Protein 3F9U (pdb70)

Sequence (285 aa):
EVHAKFDDDYDLGEYARQHNKPVLDFTGYGCVNCRKELAVWTDPKVSSIINNDYVLITLYVDNKTPLTEPVKIENGTERTLRTVGDKWSYLQRVKFGANAQPFYVLIDNEGNPLNKSYAYDEDISKYINNFLQTGLEENYRKEKYTNEVHAKFDDDYDLGEYARQHNKPVLDFTGYGCVNCRKEELAVWTDPKVSSSIINNDYVLITLYVDNKTPLTEPVKIENGTERTLRTVGDKWSYLQRVKFGANAQPFYVLIDNEEGNPLNKSSYAYDEDISKYINNFLQTGLEENYRKEK

Structure (mmCIF, N/CA/C/O backbone):
data_3F9U
#
_entry.id   3F9U
#
_cell.length_a   64.160
_cell.length_b   64.160
_cell.length_c   181.555
_cell.angle_alpha   90.00
_cell.angle_beta   90.00
_cell.angle_gamma   90.00
#
_symmetry.space_group_name_H-M   'P 43 21 2'
#
loop_
_entity.id
_entity.type
_entity.pdbx_description
1 polymer 'Putative exported cytochrome C biogenesis-related protein'
2 non-polymer 'NITRATE ION'
3 non-polymer 1,2-ETHANEDIOL
4 water water
#
loop_
_atom_site.group_PDB
_atom_site.id
_atom_site.type_symbol
_atom_site.label_atom_id
_atom_site.label_alt_id
_atom_site.label_comp_id
_atom_site.label_asym_id
_atom_site.label_entity_id
_atom_site.label_seq_id
_atom_site.pdbx_PDB_ins_code
_atom_site.Cartn_x
_atom_site.Cartn_y
_atom_site.Cartn_z
_atom_site.occupancy
_atom_site.B_iso_or_equiv
_atom_site.auth_seq_id
_atom_site.auth_comp_id
_atom_site.auth_asym_id
_atom_site.auth_atom_id
_atom_site.pdbx_PDB_model_num
ATOM 1 N N . GLU A 1 28 ? 14.442 37.184 38.563 1.00 51.22 525 GLU A N 1
ATOM 2 C CA . GLU A 1 28 ? 14.132 35.773 38.178 1.00 51.66 525 GLU A CA 1
ATOM 3 C C . GLU A 1 28 ? 13.170 35.134 39.188 1.00 50.89 525 GLU A C 1
ATOM 4 O O . GLU A 1 28 ? 11.981 34.996 38.903 1.00 50.78 525 GLU A O 1
ATOM 10 N N . VAL A 1 29 ? 13.681 34.755 40.360 1.00 50.30 526 VAL A N 1
ATOM 11 C CA . VAL A 1 29 ? 12.827 34.358 41.482 1.00 49.63 526 VAL A CA 1
ATOM 12 C C . VAL A 1 29 ? 12.094 35.591 42.039 1.00 50.15 526 VAL A C 1
ATOM 13 O O . VAL A 1 29 ? 12.721 36.508 42.598 1.00 50.80 526 VAL A O 1
ATOM 17 N N . HIS A 1 30 ? 10.773 35.599 41.864 1.00 49.81 527 HIS A N 1
ATOM 18 C CA . HIS A 1 30 ? 9.891 36.679 42.306 1.00 49.75 527 HIS A CA 1
ATOM 19 C C . HIS A 1 30 ? 9.368 36.364 43.727 1.00 48.74 527 HIS A C 1
ATOM 20 O O . HIS A 1 30 ? 8.681 35.354 43.946 1.00 48.99 527 HIS A O 1
ATOM 27 N N . ALA A 1 31 ? 9.719 37.205 44.696 1.00 46.87 528 ALA A N 1
ATOM 28 C CA . ALA A 1 31 ? 9.297 36.970 46.086 1.00 44.92 528 ALA A CA 1
ATOM 29 C C . ALA A 1 31 ? 7.815 37.348 46.333 1.00 42.68 528 ALA A C 1
ATOM 30 O O . ALA A 1 31 ? 7.423 38.515 46.298 1.00 43.28 528 ALA A O 1
ATOM 32 N N . LYS A 1 32 ? 7.001 36.329 46.538 1.00 39.47 529 LYS A N 1
ATOM 33 C CA . LYS A 1 32 ? 5.565 36.463 46.715 1.00 36.29 529 LYS A CA 1
ATOM 34 C C . LYS A 1 32 ? 5.115 37.202 47.987 1.00 33.10 529 LYS A C 1
ATOM 35 O O . LYS A 1 32 ? 4.403 38.184 47.908 1.00 33.78 529 LYS A O 1
ATOM 41 N N . PHE A 1 33 ? 5.501 36.719 49.157 1.00 28.74 530 PHE A N 1
ATOM 42 C CA . PHE A 1 33 ? 4.974 37.276 50.394 1.00 24.88 530 PHE A CA 1
ATOM 43 C C . PHE A 1 33 ? 6.075 37.464 51.400 1.00 23.91 530 PHE A C 1
ATOM 44 O O . PHE A 1 33 ? 6.990 36.652 51.461 1.00 23.08 530 PHE A O 1
ATOM 52 N N A ASP A 1 34 ? 5.977 38.535 52.187 0.50 22.83 531 ASP A N 1
ATOM 53 N N B ASP A 1 34 ? 5.985 38.501 52.222 0.50 23.47 531 ASP A N 1
ATOM 54 C CA A ASP A 1 34 ? 6.716 38.651 53.447 0.50 22.68 531 ASP A CA 1
ATOM 55 C CA B ASP A 1 34 ? 6.747 38.484 53.468 0.50 23.77 531 ASP A CA 1
ATOM 56 C C A ASP A 1 34 ? 5.882 38.128 54.634 0.50 23.02 531 ASP A C 1
ATOM 57 C C B ASP A 1 34 ? 5.842 38.411 54.705 0.50 23.66 531 ASP A C 1
ATOM 58 O O A ASP A 1 34 ? 6.429 37.760 55.679 0.50 23.23 531 ASP A O 1
ATOM 59 O O B ASP A 1 34 ? 6.300 38.610 55.837 0.50 23.52 531 ASP A O 1
ATOM 68 N N . ASP A 1 35 ? 4.557 38.129 54.474 1.00 23.26 532 ASP A N 1
ATOM 69 C CA . ASP A 1 35 ? 3.618 37.805 55.556 1.00 22.16 532 ASP A CA 1
ATOM 70 C C . ASP A 1 35 ? 3.287 36.316 55.547 1.00 21.26 532 ASP A C 1
ATOM 71 O O . ASP A 1 35 ? 2.695 35.796 54.585 1.00 19.87 532 ASP A O 1
ATOM 76 N N . TYR A 1 36 ? 3.709 35.639 56.614 1.00 20.10 533 TYR A N 1
ATOM 77 C CA . TYR A 1 36 ? 3.431 34.235 56.809 1.00 19.41 533 TYR A CA 1
ATOM 78 C C . TYR A 1 36 ? 1.936 33.839 56.679 1.00 18.89 533 TYR A C 1
ATOM 79 O O . TYR A 1 36 ? 1.576 32.964 55.860 1.00 18.46 533 TYR A O 1
ATOM 88 N N . ASP A 1 37 ? 1.068 34.493 57.440 1.00 18.04 534 ASP A N 1
ATOM 89 C CA . ASP A 1 37 ? -0.339 34.106 57.451 1.00 17.87 534 ASP A CA 1
ATOM 90 C C . ASP A 1 37 ? -1.029 34.275 56.065 1.00 17.85 534 ASP A C 1
ATOM 91 O O . ASP A 1 37 ? -1.750 33.396 55.633 1.00 16.35 534 ASP A O 1
ATOM 96 N N . LEU A 1 38 ? -0.773 35.400 55.383 1.00 17.58 535 LEU A N 1
ATOM 97 C CA . LEU A 1 38 ? -1.358 35.648 54.075 1.00 17.72 535 LEU A CA 1
ATOM 98 C C . LEU A 1 38 ? -0.731 34.731 53.036 1.00 18.59 535 LEU A C 1
ATOM 99 O O . LEU A 1 38 ? -1.452 34.168 52.201 1.00 19.29 535 LEU A O 1
ATOM 104 N N . GLY A 1 39 ? 0.591 34.531 53.100 1.00 18.53 536 GLY A N 1
ATOM 105 C CA . GLY A 1 39 ? 1.245 33.543 52.206 1.00 18.71 536 GLY A CA 1
ATOM 106 C C . GLY A 1 39 ? 0.691 32.110 52.352 1.00 19.17 536 GLY A C 1
ATOM 107 O O . GLY A 1 39 ? 0.417 31.401 51.356 1.00 17.73 536 GLY A O 1
ATOM 116 N N . GLU A 1 41 ? -2.284 31.274 53.516 1.00 19.58 538 GLU A N 1
ATOM 117 C CA . GLU A 1 41 ? -3.665 31.251 53.010 1.00 19.89 538 GLU A CA 1
ATOM 118 C C . GLU A 1 41 ? -3.725 31.253 51.467 1.00 19.96 538 GLU A C 1
ATOM 119 O O . GLU A 1 41 ? -4.540 30.556 50.859 1.00 20.52 538 GLU A O 1
ATOM 125 N N . TYR A 1 42 ? -2.854 32.028 50.836 1.00 19.21 539 TYR A N 1
ATOM 126 C CA . TYR A 1 42 ? -2.771 31.999 49.400 1.00 18.89 539 TYR A CA 1
ATOM 127 C C . TYR A 1 42 ? -2.366 30.588 48.891 1.00 18.58 539 TYR A C 1
ATOM 128 O O . TYR A 1 42 ? -2.953 30.062 47.937 1.00 17.33 539 TYR A O 1
ATOM 137 N N . ALA A 1 43 ? -1.379 29.981 49.546 1.00 18.34 540 ALA A N 1
ATOM 138 C CA . ALA A 1 43 ? -0.893 28.651 49.159 1.00 19.06 540 ALA A CA 1
ATOM 139 C C . ALA A 1 43 ? -1.982 27.571 49.308 1.00 20.36 540 ALA A C 1
ATOM 140 O O . ALA A 1 43 ? -2.069 26.656 48.488 1.00 19.79 540 ALA A O 1
ATOM 142 N N . ARG A 1 44 ? -2.753 27.659 50.396 1.00 22.23 541 ARG A N 1
ATOM 143 C CA . ARG A 1 44 ? -3.897 26.788 50.622 1.00 24.48 541 ARG A CA 1
ATOM 144 C C . ARG A 1 44 ? -4.958 26.999 49.529 1.00 24.27 541 ARG A C 1
ATOM 145 O O . ARG A 1 44 ? -5.482 26.036 48.949 1.00 25.14 541 ARG A O 1
ATOM 153 N N . GLN A 1 45 ? -5.282 28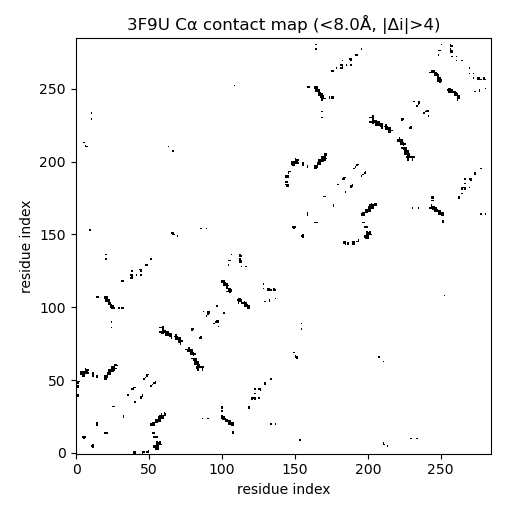.254 49.231 1.00 23.97 542 GLN A N 1
ATOM 154 C CA . GLN A 1 45 ? -6.225 28.534 48.140 1.00 23.89 542 GLN A CA 1
ATOM 155 C C . GLN A 1 45 ? -5.745 28.019 46.776 1.00 23.42 542 GLN A C 1
ATOM 156 O O . GLN A 1 45 ? -6.557 27.686 45.936 1.00 23.07 542 GLN A O 1
ATOM 162 N N . HIS A 1 46 ? -4.433 27.933 46.565 1.00 22.80 543 HIS A N 1
ATOM 163 C CA . HIS A 1 46 ? -3.927 27.580 45.252 1.00 23.09 543 HIS A CA 1
ATOM 164 C C . HIS A 1 46 ? -3.322 26.199 45.203 1.00 22.68 543 HIS A C 1
ATOM 165 O O . HIS A 1 46 ? -2.711 25.852 44.202 1.00 23.74 543 HIS A O 1
ATOM 172 N N . ASN A 1 47 ? -3.500 25.430 46.278 1.00 21.75 544 ASN A N 1
ATOM 173 C CA . ASN A 1 47 ? -3.004 24.072 46.372 1.00 21.69 544 ASN A CA 1
ATOM 174 C C . ASN A 1 47 ? -1.504 23.956 46.055 1.00 20.56 544 ASN A C 1
ATOM 175 O O . ASN A 1 47 ? -1.099 23.089 45.304 1.00 19.93 544 ASN A O 1
ATOM 180 N N . LYS A 1 48 ? -0.697 24.832 46.638 1.00 19.07 545 LYS A N 1
ATOM 181 C CA . LYS A 1 48 ? 0.752 24.737 46.522 1.00 18.18 545 LYS A CA 1
ATOM 182 C C . LYS A 1 48 ? 1.432 24.544 47.860 1.00 18.00 545 LYS A C 1
ATOM 183 O O . LYS A 1 48 ? 0.938 25.027 48.886 1.00 17.32 545 LYS A O 1
ATOM 189 N N . PRO A 1 49 ? 2.612 23.896 47.838 1.00 17.59 546 PRO A N 1
ATOM 190 C CA . PRO A 1 49 ? 3.457 23.887 49.023 1.00 16.82 546 PRO A CA 1
ATOM 191 C C . PRO A 1 49 ? 4.126 25.259 49.215 1.00 17.54 546 PRO A C 1
ATOM 192 O O . PRO A 1 49 ? 4.139 26.110 48.312 1.00 17.60 546 PRO A O 1
ATOM 196 N N . VAL A 1 50 ? 4.683 25.468 50.398 1.00 18.02 547 VAL A N 1
ATOM 197 C CA . VAL A 1 50 ? 5.276 26.747 50.777 1.00 17.29 547 VAL A CA 1
ATOM 198 C C . VAL A 1 50 ? 6.766 26.554 51.015 1.00 17.88 547 VAL A C 1
ATOM 199 O O . VAL A 1 50 ? 7.195 25.521 51.574 1.00 17.35 547 VAL A O 1
ATOM 211 N N . LEU A 1 52 ? 9.536 28.514 53.148 1.00 18.38 549 LEU A N 1
ATOM 212 C CA . LEU A 1 52 ? 9.932 29.592 54.037 1.00 19.56 549 LEU A CA 1
ATOM 213 C C . LEU A 1 52 ? 11.395 29.894 53.795 1.00 20.17 549 LEU A C 1
ATOM 214 O O . LEU A 1 52 ? 12.229 28.996 53.777 1.00 21.23 549 LEU A O 1
ATOM 219 N N . ASP A 1 53 ? 11.704 31.165 53.623 1.00 20.13 550 ASP A N 1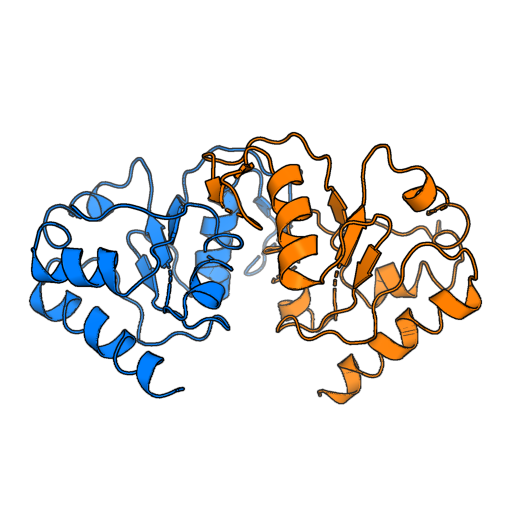
ATOM 220 C CA . ASP A 1 53 ? 13.072 31.611 53.397 1.00 20.09 550 ASP A CA 1
ATOM 221 C C . ASP A 1 53 ? 13.440 32.573 54.531 1.00 19.73 550 ASP A C 1
ATOM 222 O O . ASP A 1 53 ? 13.044 33.735 54.514 1.00 19.21 550 ASP A O 1
ATOM 227 N N . PHE A 1 54 ? 14.151 32.065 55.535 1.00 18.97 551 PHE A N 1
ATOM 228 C CA . PHE A 1 54 ? 14.690 32.914 56.615 1.00 19.20 551 PHE A CA 1
ATOM 229 C C . PHE A 1 54 ? 15.919 33.614 56.114 1.00 19.72 551 PHE A C 1
ATOM 230 O O . PHE A 1 54 ? 16.917 32.993 55.741 1.00 19.00 551 PHE A O 1
ATOM 238 N N . THR A 1 55 ? 15.819 34.930 56.082 1.00 21.00 552 THR A N 1
ATOM 239 C CA . THR A 1 55 ? 16.782 35.721 55.377 1.00 22.23 552 THR A CA 1
ATOM 240 C C . THR A 1 55 ? 16.986 37.061 56.104 1.00 23.24 552 THR A C 1
ATOM 241 O O . THR A 1 55 ? 16.557 37.239 57.257 1.00 23.46 552 THR A O 1
ATOM 245 N N . GLY A 1 56 ? 17.662 37.989 55.450 1.00 24.17 553 GLY A N 1
ATOM 246 C CA . GLY A 1 56 ? 17.934 39.292 56.054 1.00 25.86 553 GLY A CA 1
ATOM 247 C C . GLY A 1 56 ? 18.291 40.277 54.966 1.00 27.28 553 GLY A C 1
ATOM 248 O O . GLY A 1 56 ? 18.845 39.877 53.932 1.00 27.03 553 GLY A O 1
ATOM 249 N N . TYR A 1 57 ? 17.951 41.554 55.177 1.00 27.82 554 TYR A N 1
ATOM 250 C CA . TYR A 1 57 ? 18.295 42.597 54.216 1.00 28.49 554 TYR A CA 1
ATOM 251 C C . TYR A 1 57 ? 19.801 42.715 54.115 1.00 28.85 554 TYR A C 1
ATOM 252 O O . TYR A 1 57 ? 20.341 42.934 53.034 1.00 29.06 554 TYR A O 1
ATOM 261 N N . GLY A 1 58 ? 20.474 42.556 55.250 1.00 29.40 555 GLY A N 1
ATOM 262 C CA . GLY A 1 58 ? 21.917 42.723 55.314 1.00 28.98 555 GLY A CA 1
ATOM 263 C C . GLY A 1 58 ? 22.640 41.406 55.406 1.00 29.32 555 GLY A C 1
ATOM 264 O O . GLY A 1 58 ? 23.742 41.331 55.955 1.00 30.48 555 GLY A O 1
ATOM 265 N N . CYS A 1 59 ? 22.045 40.365 54.840 1.00 28.92 556 CYS A N 1
ATOM 266 C CA . CYS A 1 59 ? 22.636 39.041 54.906 1.00 28.70 556 CYS A CA 1
ATOM 267 C C . CYS A 1 59 ? 23.442 38.658 53.654 1.00 27.24 556 CYS A C 1
ATOM 268 O O . CYS A 1 59 ? 22.879 38.282 52.620 1.00 26.16 556 CYS A O 1
ATOM 271 N N . VAL A 1 60 ? 24.769 38.758 53.773 1.00 26.77 557 VAL A N 1
ATOM 272 C CA . VAL A 1 60 ? 25.694 38.486 52.665 1.00 25.99 557 VAL A CA 1
ATOM 273 C C . VAL A 1 60 ? 25.574 37.044 52.108 1.00 25.73 557 VAL A C 1
ATOM 274 O O . VAL A 1 60 ? 25.514 36.859 50.893 1.00 25.72 557 VAL A O 1
ATOM 278 N N . ASN A 1 61 ? 25.525 36.043 52.989 1.00 24.65 558 ASN A N 1
ATOM 279 C CA . ASN A 1 61 ? 25.378 34.657 52.551 1.00 24.75 558 ASN A CA 1
ATOM 280 C C . ASN A 1 61 ? 24.023 34.340 51.916 1.00 24.68 558 ASN A C 1
ATOM 281 O O . ASN A 1 61 ? 23.933 33.405 51.103 1.00 23.94 558 ASN A O 1
ATOM 286 N N . CYS A 1 62 ? 22.984 35.104 52.291 1.00 23.55 559 CYS A N 1
ATOM 287 C CA . CYS A 1 62 ? 21.694 35.007 51.607 1.00 23.83 559 CYS A CA 1
ATOM 288 C C . CYS A 1 62 ? 21.833 35.496 50.178 1.00 22.50 559 CYS A C 1
ATOM 289 O O . CYS A 1 62 ? 21.345 34.832 49.254 1.00 21.77 559 CYS A O 1
ATOM 292 N N . ARG A 1 63 ? 22.509 36.635 50.007 1.00 21.44 560 ARG A N 1
ATOM 293 C CA . ARG A 1 63 ? 22.735 37.206 48.664 1.00 21.00 560 ARG A CA 1
ATOM 294 C C . ARG A 1 63 ? 23.608 36.285 47.818 1.00 20.33 560 ARG A C 1
ATOM 295 O O . ARG A 1 63 ? 23.367 36.145 46.618 1.00 19.85 560 ARG A O 1
ATOM 303 N N . LYS A 1 64 ? 24.596 35.646 48.438 1.00 20.15 561 LYS A N 1
ATOM 304 C CA . LYS A 1 64 ? 25.501 34.744 47.707 1.00 20.93 561 LYS A CA 1
ATOM 305 C C . LYS A 1 64 ? 24.772 33.495 47.185 1.00 20.91 561 LYS A C 1
ATOM 306 O O . LYS A 1 64 ? 24.958 33.059 46.040 1.00 19.80 561 LYS A O 1
ATOM 320 N N . GLU A 1 66 ? 21.433 33.302 46.744 1.00 21.27 563 GLU A N 1
ATOM 321 C CA . GLU A 1 66 ? 20.550 33.793 45.682 1.00 22.83 563 GLU A CA 1
ATOM 322 C C . GLU A 1 66 ? 21.298 33.938 44.332 1.00 22.86 563 GLU A C 1
ATOM 323 O O . GLU A 1 66 ? 20.814 33.492 43.284 1.00 23.25 563 GLU A O 1
ATOM 329 N N . LEU A 1 67 ? 22.496 34.500 44.373 1.00 22.39 564 LEU A N 1
ATOM 330 C CA . LEU A 1 67 ? 23.287 34.677 43.161 1.00 22.94 564 LEU A CA 1
ATOM 331 C C . LEU A 1 67 ? 23.836 33.371 42.595 1.00 22.91 564 LEU A C 1
ATOM 332 O O . LEU A 1 67 ? 23.864 33.190 41.378 1.00 21.97 564 LEU A O 1
ATOM 337 N N . ALA A 1 68 ? 24.225 32.447 43.476 1.00 22.58 565 ALA A N 1
ATOM 338 C CA . ALA A 1 68 ? 24.846 31.183 43.021 1.00 22.50 56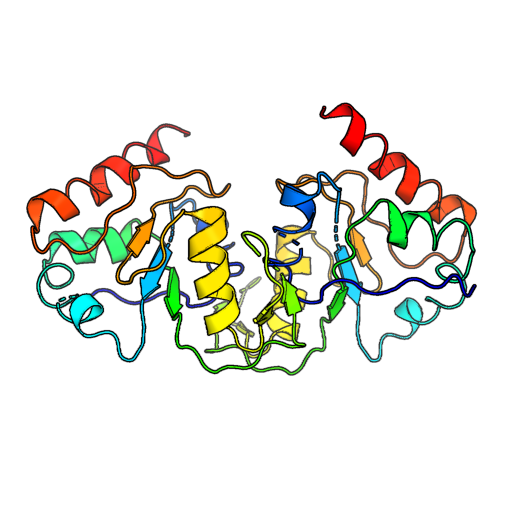5 ALA A CA 1
ATOM 339 C C . ALA A 1 68 ? 23.825 30.139 42.564 1.00 22.27 565 ALA A C 1
ATOM 340 O O . ALA A 1 68 ? 24.135 29.336 41.679 1.00 22.45 565 ALA A O 1
ATOM 342 N N . VAL A 1 69 ? 22.637 30.142 43.168 1.00 20.84 566 VAL A N 1
ATOM 343 C CA . VAL A 1 69 ? 21.663 29.052 42.998 1.00 21.34 566 VAL A CA 1
ATOM 344 C C . VAL A 1 69 ? 20.294 29.517 42.423 1.00 21.13 566 VAL A C 1
ATOM 345 O O . VAL A 1 69 ? 19.775 28.888 41.502 1.00 21.00 566 VAL A O 1
ATOM 349 N N . TRP A 1 70 ? 19.725 30.610 42.941 1.00 20.89 567 TRP A N 1
ATOM 350 C CA . TRP A 1 70 ? 18.422 31.099 42.446 1.00 21.97 567 TRP A CA 1
ATOM 351 C C . TRP A 1 70 ? 18.457 31.564 41.002 1.00 22.10 567 TRP A C 1
ATOM 352 O O . TRP A 1 70 ? 17.429 31.558 40.337 1.00 23.23 567 TRP A O 1
ATOM 363 N N . THR A 1 71 ? 19.637 31.955 40.527 1.00 22.20 568 THR A N 1
ATOM 364 C CA . THR A 1 71 ? 19.804 32.382 39.146 1.00 22.28 568 THR A CA 1
ATOM 365 C C . THR A 1 71 ? 19.703 31.227 38.161 1.00 22.60 568 THR A C 1
ATOM 366 O O . THR A 1 71 ? 19.575 31.456 36.962 1.00 23.62 568 THR A O 1
ATOM 370 N N . ASP A 1 72 ? 19.774 29.994 38.639 1.00 22.22 569 ASP A N 1
ATOM 371 C CA . ASP A 1 72 ? 19.614 28.832 37.748 1.00 22.88 569 ASP A CA 1
ATOM 372 C C . ASP A 1 72 ? 18.171 28.769 37.209 1.00 22.40 569 ASP A C 1
ATOM 373 O O . ASP A 1 72 ? 17.240 28.925 37.975 1.00 23.56 569 ASP A O 1
ATOM 378 N N . PRO A 1 73 ? 17.998 28.576 35.887 1.00 22.27 570 PRO A N 1
ATOM 379 C CA . PRO A 1 73 ? 16.659 28.620 35.292 1.00 21.60 570 PRO A CA 1
ATOM 380 C C . PRO A 1 73 ? 15.713 27.593 35.899 1.00 21.03 570 PRO A C 1
ATOM 381 O O . PRO A 1 73 ? 14.567 27.916 36.177 1.00 21.32 570 PRO A O 1
ATOM 385 N N . LYS A 1 74 ? 16.202 26.383 36.130 1.00 20.60 571 LYS A N 1
ATOM 386 C CA . LYS A 1 74 ? 15.380 25.330 36.687 1.00 20.62 571 LYS A CA 1
ATOM 387 C C . LYS A 1 74 ? 15.002 25.614 38.142 1.00 19.90 571 LYS A C 1
ATOM 388 O O . LYS A 1 74 ? 13.838 25.456 38.505 1.00 19.41 571 LYS A O 1
ATOM 394 N N . VAL A 1 75 ? 15.959 26.076 38.953 1.00 19.48 572 VAL A N 1
ATOM 395 C CA . VAL A 1 75 ? 15.652 26.477 40.322 1.00 19.12 572 VAL A CA 1
ATOM 396 C C . VAL A 1 75 ? 14.563 27.575 40.381 1.00 19.26 572 VAL A C 1
ATOM 397 O O . VAL A 1 75 ? 13.585 27.461 41.134 1.00 18.58 572 VAL A O 1
ATOM 401 N N . SER A 1 76 ? 14.729 28.627 39.579 1.00 18.97 573 SER A N 1
ATOM 402 C CA . SER A 1 76 ? 13.823 29.766 39.665 1.00 19.21 573 SER A CA 1
ATOM 403 C C . SER A 1 76 ? 12.438 29.389 39.138 1.00 18.55 573 SER A C 1
ATOM 404 O O . SER A 1 76 ? 11.407 29.835 39.653 1.00 18.75 573 SER A O 1
ATOM 407 N N . SER A 1 77 ? 12.425 28.578 38.093 1.00 18.07 574 SER A N 1
ATOM 408 C CA . SER A 1 77 ? 11.194 28.052 37.563 1.00 18.25 574 SER A CA 1
ATOM 409 C C . SER A 1 77 ? 10.419 27.245 38.626 1.00 17.70 574 SER A C 1
ATOM 410 O O . SER A 1 77 ? 9.204 27.417 38.782 1.00 17.94 574 SER A O 1
ATOM 413 N N . ILE A 1 78 ? 11.118 26.397 39.396 1.00 16.50 575 ILE A N 1
ATOM 414 C CA . ILE A 1 78 ? 10.438 25.569 40.402 1.00 15.98 575 ILE A CA 1
ATOM 415 C C . ILE A 1 78 ? 9.915 26.453 41.542 1.00 15.75 575 ILE A C 1
ATOM 416 O O . ILE A 1 78 ? 8.770 26.294 41.984 1.00 15.23 575 ILE A O 1
ATOM 421 N N . ILE A 1 79 ? 10.733 27.399 41.988 1.00 15.29 576 ILE A N 1
ATOM 422 C CA . ILE A 1 79 ? 10.326 28.301 43.072 1.00 15.81 576 ILE A CA 1
ATOM 423 C C . ILE A 1 79 ? 9.153 29.163 42.609 1.00 16.08 576 ILE A C 1
ATOM 424 O O . ILE A 1 79 ? 8.161 29.240 43.302 1.00 16.12 576 ILE A O 1
ATOM 429 N N . ASN A 1 80 ? 9.257 29.750 41.412 1.00 16.24 577 ASN A N 1
ATOM 430 C CA . ASN A 1 80 ? 8.232 30.670 40.887 1.00 17.64 577 ASN A CA 1
ATOM 431 C C . ASN A 1 80 ? 6.905 29.991 40.538 1.00 17.51 577 ASN A C 1
ATOM 432 O O . ASN A 1 80 ? 5.854 30.532 40.806 1.00 17.47 577 ASN A O 1
ATOM 437 N N . ASN A 1 81 ? 6.970 28.799 39.959 1.00 17.92 578 ASN A N 1
ATOM 438 C CA . ASN A 1 81 ? 5.762 28.094 39.514 1.00 17.86 578 ASN A CA 1
ATOM 439 C C . ASN A 1 81 ? 5.166 27.098 40.499 1.00 17.47 578 ASN A C 1
ATOM 440 O O . ASN A 1 81 ? 3.952 26.913 40.532 1.00 17.83 578 ASN A O 1
ATOM 445 N N . ASP A 1 82 ? 5.996 26.444 41.297 1.00 16.61 579 ASP A N 1
ATOM 446 C CA . ASP A 1 82 ? 5.477 25.313 42.073 1.00 17.05 579 ASP A CA 1
ATOM 447 C C . ASP A 1 82 ? 5.300 25.600 43.554 1.00 18.05 579 ASP A C 1
ATOM 448 O O . ASP A 1 82 ? 4.515 24.911 44.207 1.00 19.53 579 ASP A O 1
ATOM 453 N N . TYR A 1 83 ? 6.008 26.612 44.073 1.00 17.58 580 TYR A N 1
ATOM 454 C CA . TYR A 1 83 ? 5.990 26.944 45.505 1.00 17.81 580 TYR A CA 1
ATOM 455 C C . TYR A 1 83 ? 5.365 28.312 45.710 1.00 17.41 580 TYR A C 1
ATOM 456 O O . TYR A 1 83 ? 5.299 29.131 44.787 1.00 17.64 580 TYR A O 1
ATOM 465 N N . VAL A 1 84 ? 4.931 28.560 46.928 1.00 17.59 581 VAL A N 1
ATOM 466 C CA . VAL A 1 84 ? 4.677 29.914 47.347 1.00 17.79 581 VAL A CA 1
ATOM 467 C C . VAL A 1 84 ? 5.842 30.242 48.266 1.00 17.97 581 VAL A C 1
ATOM 468 O O . VAL A 1 84 ? 6.004 29.626 49.326 1.00 17.42 581 VAL A O 1
ATOM 472 N N . LEU A 1 85 ? 6.681 31.179 47.809 1.00 17.78 582 LEU A N 1
ATOM 473 C CA . LEU A 1 85 ? 7.808 31.709 48.574 1.00 17.45 582 LEU A CA 1
ATOM 474 C C . LEU A 1 85 ? 7.361 32.726 49.632 1.00 18.02 582 LEU A C 1
ATOM 475 O O . LEU A 1 85 ? 6.669 33.699 49.308 1.00 18.24 582 LEU A O 1
ATOM 480 N N . ILE A 1 86 ? 7.790 32.523 50.875 1.00 17.66 583 ILE A N 1
ATOM 481 C CA . ILE A 1 86 ? 7.578 33.477 51.924 1.00 17.93 583 ILE A CA 1
ATOM 482 C C . ILE A 1 86 ? 8.949 33.867 52.490 1.00 19.04 583 ILE A C 1
ATOM 483 O O . ILE A 1 86 ? 9.670 33.035 53.089 1.00 19.02 583 ILE A O 1
ATOM 488 N N . THR A 1 87 ? 9.302 35.139 52.312 1.00 19.27 584 THR A N 1
ATOM 489 C CA . THR A 1 87 ? 10.598 35.622 52.718 1.00 19.93 584 THR A CA 1
ATOM 490 C C . THR A 1 87 ? 10.410 36.212 54.114 1.00 20.45 584 THR A C 1
ATOM 491 O O . THR A 1 87 ? 9.650 37.195 54.293 1.00 20.71 584 THR A O 1
ATOM 495 N N . LEU A 1 88 ? 11.085 35.618 55.098 1.00 20.02 585 LEU A N 1
ATOM 496 C CA . LEU A 1 88 ? 11.000 36.105 56.471 1.00 21.05 585 LEU A CA 1
ATOM 497 C C . LEU A 1 88 ? 12.317 36.788 56.880 1.00 21.45 585 LEU A C 1
ATOM 498 O O . LEU A 1 88 ? 13.334 36.107 57.145 1.00 21.81 585 LEU A O 1
ATOM 503 N N . TYR A 1 89 ? 12.300 38.125 56.881 1.00 21.29 586 TYR A N 1
ATOM 504 C CA . TYR A 1 89 ? 13.487 38.924 57.173 1.00 21.92 586 TYR A CA 1
ATOM 505 C C . TYR A 1 89 ? 13.658 39.089 58.664 1.00 21.70 586 TYR A C 1
ATOM 506 O O . TYR A 1 89 ? 12.869 39.773 59.324 1.00 21.29 586 TYR A O 1
ATOM 515 N N . VAL A 1 90 ? 14.707 38.465 59.185 1.00 22.08 587 VAL A N 1
ATOM 516 C CA . VAL A 1 90 ? 14.977 38.483 60.622 1.00 22.55 587 VAL A CA 1
ATOM 517 C C . VAL A 1 90 ? 15.524 39.807 61.144 1.00 22.75 587 VAL A C 1
ATOM 518 O O . VAL A 1 90 ? 15.563 40.031 62.355 1.00 23.00 587 VAL A O 1
ATOM 522 N N . ASP A 1 91 ? 15.927 40.690 60.239 1.00 23.03 588 ASP A N 1
ATOM 523 C CA . ASP A 1 91 ? 16.406 42.011 60.649 1.00 23.50 588 ASP A CA 1
ATOM 524 C C . ASP A 1 91 ? 15.401 43.089 60.262 1.00 23.54 588 ASP A C 1
ATOM 525 O O . ASP A 1 91 ? 15.736 44.259 60.248 1.00 23.75 588 ASP A O 1
ATOM 530 N N . ASN A 1 92 ? 14.172 42.675 59.946 1.00 23.57 589 ASN A N 1
ATOM 531 C CA . ASN A 1 92 ? 13.076 43.605 59.689 1.00 24.28 589 ASN A CA 1
ATOM 532 C C . ASN A 1 92 ? 12.776 44.453 60.929 1.00 24.55 589 ASN A C 1
ATOM 533 O O . ASN A 1 92 ? 12.517 43.918 62.021 1.00 23.91 589 ASN A O 1
ATOM 538 N N . LYS A 1 93 ? 12.831 45.770 60.739 1.00 24.59 590 LYS A N 1
ATOM 539 C CA . LYS A 1 93 ? 12.651 46.729 61.821 1.00 25.31 590 LYS A CA 1
ATOM 540 C C . LYS A 1 93 ? 11.202 47.152 62.028 1.00 25.75 590 LYS A C 1
ATOM 541 O O . LYS A 1 93 ? 10.923 47.831 63.004 1.00 26.37 590 LYS A O 1
ATOM 547 N N . THR A 1 94 ? 10.291 46.787 61.121 1.00 26.33 591 THR A N 1
ATOM 548 C CA . THR A 1 94 ? 8.861 47.103 61.300 1.00 27.53 591 THR A CA 1
ATOM 549 C C . THR A 1 94 ? 8.399 46.669 62.696 1.00 28.28 591 THR A C 1
ATOM 550 O O . THR A 1 94 ? 8.519 45.504 63.054 1.00 29.07 591 THR A O 1
ATOM 554 N N . PRO A 1 95 ? 7.898 47.617 63.495 1.00 28.98 592 PRO A N 1
ATOM 555 C CA . PRO A 1 95 ? 7.433 47.316 64.856 1.00 29.37 592 PRO A CA 1
ATOM 556 C C . PRO A 1 95 ? 6.207 46.392 64.881 1.00 29.74 592 PRO A C 1
ATOM 557 O O . PRO A 1 95 ? 5.337 46.486 64.004 1.00 29.08 592 PRO A O 1
ATOM 561 N N . LEU A 1 96 ? 6.162 45.513 65.887 1.00 30.28 593 LEU A N 1
ATOM 562 C CA . LEU A 1 96 ? 4.991 44.670 66.177 1.00 31.03 593 LEU A CA 1
ATOM 563 C C . LEU A 1 96 ? 3.896 45.627 66.640 1.00 31.15 593 LEU A C 1
ATOM 564 O O . LEU A 1 96 ? 4.207 46.762 66.975 1.00 31.21 593 LEU A O 1
ATOM 569 N N . THR A 1 97 ? 2.627 45.210 66.640 1.00 31.06 594 THR A N 1
ATOM 570 C CA . THR A 1 97 ? 1.561 46.092 67.148 1.00 30.87 594 THR A CA 1
ATOM 571 C C . THR A 1 97 ? 1.806 46.424 68.621 1.00 30.82 594 THR A C 1
ATOM 572 O O . THR A 1 97 ? 1.563 47.530 69.056 1.00 30.87 594 THR A O 1
ATOM 576 N N . GLU A 1 98 ? 2.308 45.455 69.376 1.00 31.01 595 GLU A N 1
ATOM 577 C CA . GLU A 1 98 ? 2.719 45.662 70.749 1.00 31.23 595 GLU A CA 1
ATOM 578 C C . GLU A 1 98 ? 3.831 44.678 71.061 1.00 30.79 595 GLU A C 1
ATOM 579 O O . GLU A 1 98 ? 3.837 43.564 70.540 1.00 31.27 595 GLU A O 1
ATOM 585 N N . PRO A 1 99 ? 4.774 45.074 71.929 1.00 30.48 596 PRO A N 1
ATOM 586 C CA . PRO A 1 99 ? 5.866 44.154 72.242 1.00 29.84 596 PRO A CA 1
ATOM 587 C C . PRO A 1 99 ? 5.348 42.848 72.840 1.00 29.48 596 PRO A C 1
ATOM 588 O O . PRO A 1 99 ? 4.226 42.804 73.355 1.00 28.35 596 PRO A O 1
ATOM 592 N N . VAL A 1 100 ? 6.164 41.800 72.758 1.00 29.47 597 VAL A N 1
ATOM 593 C CA . VAL A 1 100 ? 5.801 40.491 73.287 1.00 30.24 597 VAL A CA 1
ATOM 594 C C . VAL A 1 100 ? 6.927 39.959 74.157 1.00 30.68 597 VAL A C 1
ATOM 595 O O . VAL A 1 100 ? 8.055 39.825 73.699 1.00 31.32 597 VAL A O 1
ATOM 599 N N . LYS A 1 101 ? 6.620 39.623 75.397 1.00 31.67 598 LYS A N 1
ATOM 600 C CA . LYS A 1 101 ? 7.622 39.020 76.260 1.00 32.74 598 LYS A CA 1
ATOM 601 C C . LYS A 1 101 ? 7.648 37.518 76.050 1.00 33.32 598 LYS A C 1
ATOM 602 O O . LYS A 1 101 ? 6.609 36.884 75.969 1.00 33.76 598 LYS A O 1
ATOM 608 N N . ILE A 1 102 ? 8.841 36.949 75.952 1.00 34.06 599 ILE A N 1
ATOM 609 C CA . ILE A 1 102 ? 8.961 35.515 75.754 1.00 34.97 599 ILE A CA 1
ATOM 610 C C . ILE A 1 102 ? 9.939 34.922 76.750 1.00 35.71 599 ILE A C 1
ATOM 611 O O . ILE A 1 102 ? 10.875 35.594 77.189 1.00 35.59 599 ILE A O 1
ATOM 624 N N . GLU A 1 104 ? 12.618 31.861 77.050 1.00 38.03 601 GLU A N 1
ATOM 625 C CA . GLU A 1 104 ? 13.361 30.931 76.194 1.00 37.91 601 GLU A CA 1
ATOM 626 C C . GLU A 1 104 ? 14.676 30.419 76.783 1.00 38.04 601 GLU A C 1
ATOM 627 O O . GLU A 1 104 ? 15.657 31.158 76.914 1.00 37.92 601 GLU A O 1
ATOM 633 N N . ASN A 1 105 ? 14.656 29.141 77.150 1.00 38.05 602 ASN A N 1
ATOM 634 C CA . ASN A 1 105 ? 15.858 28.346 77.372 1.00 38.23 602 ASN A CA 1
ATOM 635 C C . ASN A 1 105 ? 16.908 28.884 78.371 1.00 38.15 602 ASN A C 1
ATOM 636 O O . ASN A 1 105 ? 18.104 28.819 78.080 1.00 38.15 602 ASN A O 1
ATOM 641 N N . GLY A 1 106 ? 16.508 29.426 79.526 1.00 38.02 603 GLY A N 1
ATOM 642 C CA . GLY A 1 106 ? 15.131 29.737 79.899 1.00 37.82 603 GLY A CA 1
ATOM 643 C C . GLY A 1 106 ? 15.092 31.165 80.417 1.00 37.79 603 GLY A C 1
ATOM 644 O O . GLY A 1 106 ? 14.873 31.393 81.605 1.00 37.68 603 GLY A O 1
ATOM 645 N N . THR A 1 107 ? 15.319 32.126 79.521 1.00 37.73 604 THR A N 1
ATOM 646 C CA . THR A 1 107 ? 15.427 33.543 79.896 1.00 37.55 604 THR A CA 1
ATOM 647 C C . THR A 1 107 ? 14.412 34.450 79.182 1.00 37.31 604 THR A C 1
ATOM 648 O O . THR A 1 107 ? 14.013 34.193 78.039 1.00 37.46 604 THR A O 1
ATOM 650 N N . GLU A 1 108 ? 14.009 35.512 79.875 1.00 36.93 605 GLU A N 1
ATOM 651 C CA . GLU A 1 108 ? 13.015 36.457 79.378 1.00 36.59 605 GLU A CA 1
ATOM 652 C C . GLU A 1 108 ? 13.619 37.425 78.360 1.00 35.94 605 GLU A C 1
ATOM 653 O O . GLU A 1 108 ? 14.720 37.954 78.559 1.00 36.43 605 GLU A O 1
ATOM 659 N N . ARG A 1 109 ? 12.886 37.648 77.275 1.00 34.60 606 ARG A N 1
ATOM 660 C CA . ARG A 1 109 ? 13.288 38.575 76.222 1.00 33.59 606 ARG A CA 1
ATOM 661 C C . ARG A 1 109 ? 12.036 39.251 75.721 1.00 32.38 606 ARG A C 1
ATOM 662 O O . ARG A 1 109 ? 10.945 38.685 75.822 1.00 32.52 606 ARG A O 1
ATOM 664 N N . THR A 1 110 ? 12.193 40.465 75.206 1.00 30.86 607 THR A N 1
ATOM 665 C CA . THR A 1 110 ? 11.072 41.247 74.687 1.00 29.95 607 THR A CA 1
ATOM 666 C C . THR A 1 110 ? 11.206 41.418 73.177 1.00 29.44 607 THR A C 1
ATOM 667 O O . THR A 1 110 ? 12.183 41.982 72.692 1.00 29.50 607 THR A O 1
ATOM 671 N N . LEU A 1 111 ? 10.222 40.928 72.436 1.00 28.64 608 LEU A N 1
ATOM 672 C CA . LEU A 1 111 ? 10.242 41.023 70.981 1.00 27.66 608 LEU A CA 1
ATOM 673 C C . LEU A 1 111 ? 9.489 42.287 70.599 1.00 27.62 608 LEU A C 1
ATOM 674 O O . LEU A 1 111 ? 8.386 42.535 71.115 1.00 28.01 608 LEU A O 1
ATOM 679 N N . ARG A 1 112 ? 10.065 43.091 69.705 1.00 26.75 609 ARG A N 1
ATOM 680 C CA . ARG A 1 112 ? 9.474 44.411 69.392 1.00 26.11 609 ARG A CA 1
ATOM 681 C C . ARG A 1 112 ? 9.216 44.649 67.907 1.00 25.68 609 ARG A C 1
ATOM 682 O O . ARG A 1 112 ? 8.368 45.475 67.533 1.00 25.00 609 ARG A O 1
ATOM 690 N N . THR A 1 113 ? 9.962 43.938 67.062 1.00 24.61 610 THR A N 1
ATOM 691 C CA . THR A 1 113 ? 9.839 44.112 65.618 1.00 23.81 610 THR A CA 1
ATOM 692 C C . THR A 1 113 ? 9.461 42.789 64.928 1.00 23.93 610 THR A C 1
ATOM 693 O O . THR A 1 113 ? 9.697 41.710 65.462 1.00 24.38 610 THR A O 1
ATOM 697 N N . VAL A 1 114 ? 8.903 42.879 63.728 1.00 23.46 611 VAL A N 1
ATOM 698 C CA . VAL A 1 114 ? 8.659 41.688 62.910 1.00 22.28 611 VAL A CA 1
ATOM 699 C C . VAL A 1 114 ? 9.906 40.762 62.870 1.00 22.42 611 VAL A C 1
ATOM 700 O O . VAL A 1 114 ? 9.802 39.520 62.958 1.00 21.40 611 VAL A O 1
ATOM 704 N N . GLY A 1 115 ? 11.086 41.370 62.784 1.00 21.54 612 GLY A N 1
ATOM 705 C CA . GLY A 1 115 ? 12.340 40.605 62.719 1.00 20.90 612 GLY A CA 1
ATOM 706 C C . GLY A 1 115 ? 12.671 39.823 63.985 1.00 20.03 612 GLY A C 1
ATOM 707 O O . GLY A 1 115 ? 13.235 38.721 63.903 1.00 20.86 612 GLY A O 1
ATOM 708 N N . ASP A 1 116 ? 12.361 40.393 65.147 1.00 19.74 613 ASP A N 1
ATOM 709 C CA . ASP A 1 116 ? 12.525 39.695 66.434 1.00 19.98 613 ASP A CA 1
ATOM 710 C C . ASP A 1 116 ? 11.570 38.488 66.480 1.00 19.76 613 ASP A C 1
ATOM 711 O O . ASP A 1 116 ? 11.956 37.402 66.915 1.00 19.54 613 ASP A O 1
ATOM 716 N N . LYS A 1 117 ? 10.313 38.718 66.077 1.00 19.09 614 LYS A N 1
ATOM 717 C CA . LYS A 1 117 ? 9.338 37.654 65.913 1.00 18.48 614 LYS A CA 1
ATOM 718 C C . LYS A 1 117 ? 9.884 36.473 65.097 1.00 18.31 614 LYS A C 1
ATOM 719 O O . LYS A 1 117 ? 9.834 35.358 65.570 1.00 17.92 614 LYS A O 1
ATOM 725 N N . TRP A 1 118 ? 10.401 36.725 63.887 1.00 18.36 615 TRP A N 1
ATOM 726 C CA . TRP A 1 118 ? 10.852 35.633 62.998 1.00 18.28 615 TRP A CA 1
ATOM 727 C C . TRP A 1 118 ? 12.171 34.993 63.427 1.00 18.45 615 TRP A C 1
ATOM 728 O O . TRP A 1 118 ? 12.336 33.801 63.279 1.00 17.98 615 TRP A O 1
ATOM 739 N N . SER A 1 119 ? 13.077 35.787 64.004 1.00 18.48 616 SER A N 1
ATOM 740 C CA . SER A 1 119 ? 14.267 35.234 64.674 1.00 19.36 616 SER A CA 1
ATOM 741 C C . SER A 1 119 ? 13.880 34.224 65.736 1.00 18.30 616 SER A C 1
ATOM 742 O O . SER A 1 119 ? 14.480 33.149 65.821 1.00 18.04 616 SER A O 1
ATOM 745 N N . TYR A 1 120 ? 12.911 34.610 66.568 1.00 17.40 617 TYR A N 1
ATOM 746 C CA . TYR A 1 120 ? 12.488 33.777 67.672 1.00 17.23 617 TYR A CA 1
ATOM 747 C C . TYR A 1 120 ? 11.797 32.528 67.142 1.00 17.32 617 TYR A C 1
ATOM 748 O O . TYR A 1 120 ? 12.129 31.422 67.576 1.00 17.20 617 TYR A O 1
ATOM 757 N N . LEU A 1 121 ? 10.861 32.701 66.201 1.00 16.28 618 LEU A N 1
ATOM 758 C CA . LEU A 1 121 ? 10.108 31.560 65.667 1.00 16.61 618 LEU A CA 1
ATOM 759 C C . LEU A 1 121 ? 11.009 30.602 64.880 1.00 17.19 618 LEU A C 1
ATOM 760 O O . LEU A 1 121 ? 10.777 29.388 64.901 1.00 16.46 618 LEU A O 1
ATOM 765 N N . GLN A 1 122 ? 12.042 31.135 64.211 1.00 17.34 619 GLN A N 1
ATOM 766 C CA . GLN A 1 122 ? 13.012 30.264 63.550 1.00 17.87 619 GLN A CA 1
ATOM 767 C C . GLN A 1 122 ? 13.638 29.315 64.553 1.00 17.66 619 GLN A C 1
ATOM 768 O O . GLN A 1 122 ? 13.815 28.153 64.234 1.00 18.41 619 GLN A O 1
ATOM 774 N N . ARG A 1 123 ? 13.955 29.809 65.742 1.00 17.63 620 ARG A N 1
ATOM 775 C CA . ARG A 1 123 ? 14.623 29.020 66.777 1.00 19.30 620 ARG A CA 1
ATOM 776 C C . ARG A 1 123 ? 13.719 27.992 67.423 1.00 19.95 620 ARG A C 1
ATOM 777 O O . ARG A 1 123 ? 14.083 26.820 67.486 1.00 19.71 620 ARG A O 1
ATOM 785 N N . VAL A 1 124 ? 12.556 28.434 67.917 1.00 20.83 621 VAL A N 1
ATOM 786 C CA . VAL A 1 124 ? 11.663 27.534 68.655 1.00 21.96 621 VAL A CA 1
ATOM 787 C C . VAL A 1 124 ? 10.943 26.532 67.760 1.00 23.28 621 VAL A C 1
ATOM 788 O O . VAL A 1 124 ? 10.691 25.429 68.195 1.00 23.27 621 VAL A O 1
ATOM 792 N N . LYS A 1 125 ? 10.628 26.909 66.520 1.00 24.42 622 LYS A N 1
ATOM 793 C CA . LYS A 1 125 ? 9.957 25.992 65.597 1.00 26.52 622 LYS A CA 1
ATOM 794 C C . LYS A 1 125 ? 10.922 25.097 64.797 1.00 27.57 622 LYS A C 1
ATOM 795 O O . LYS A 1 125 ? 10.629 23.930 64.584 1.00 28.40 622 LYS A O 1
ATOM 801 N N . PHE A 1 126 ? 12.060 25.635 64.353 1.00 28.24 623 PHE A N 1
ATOM 802 C CA . PHE A 1 126 ? 12.947 24.899 63.444 1.00 28.55 623 PHE A CA 1
ATOM 803 C C . PHE A 1 126 ? 14.349 24.637 63.975 1.00 29.02 623 PHE A C 1
ATOM 804 O O . PHE A 1 126 ? 15.176 24.070 63.265 1.00 30.14 623 PHE A O 1
ATOM 812 N N . GLY A 1 127 ? 14.620 25.053 65.204 1.00 28.77 624 GLY A N 1
ATOM 813 C CA . GLY A 1 127 ? 15.881 24.755 65.858 1.00 28.70 624 GLY A CA 1
ATOM 814 C C . GLY A 1 127 ? 17.070 25.353 65.141 1.00 28.61 624 GLY A C 1
ATOM 815 O O . GLY A 1 127 ? 18.179 24.810 65.202 1.00 28.80 624 GLY A O 1
ATOM 816 N N . ALA A 1 128 ? 16.850 26.483 64.480 1.00 27.78 625 ALA A N 1
ATOM 817 C CA . ALA A 1 128 ? 17.907 27.127 63.717 1.00 27.24 625 ALA A CA 1
ATOM 818 C C . ALA A 1 128 ? 17.946 28.602 64.053 1.00 26.88 625 ALA A C 1
ATOM 819 O O . ALA A 1 128 ? 16.908 29.210 64.300 1.00 26.63 625 ALA A O 1
ATOM 821 N N . ASN A 1 129 ? 19.153 29.168 64.049 1.00 26.23 626 ASN A N 1
ATOM 822 C CA . ASN A 1 129 ? 19.353 30.589 64.316 1.00 25.44 626 ASN A CA 1
ATOM 823 C C . ASN A 1 129 ? 20.176 31.314 63.226 1.00 24.57 626 ASN A C 1
ATOM 824 O O . ASN A 1 129 ? 20.499 32.489 63.377 1.00 24.44 626 ASN A O 1
ATOM 829 N N . ALA A 1 130 ? 20.507 30.638 62.126 1.00 23.25 627 ALA A N 1
ATOM 830 C CA . ALA A 1 130 ? 21.257 31.304 61.055 1.00 22.31 627 ALA A CA 1
ATOM 831 C C . ALA A 1 130 ? 20.445 31.500 59.766 1.00 22.00 627 ALA A C 1
ATOM 832 O O . ALA A 1 130 ? 19.406 30.849 59.564 1.00 22.00 627 ALA A O 1
ATOM 834 N N . GLN A 1 131 ? 20.917 32.422 58.924 1.00 21.16 628 GLN A N 1
ATOM 835 C CA . GLN A 1 131 ? 20.361 32.661 57.592 1.00 20.89 628 GLN A CA 1
ATOM 836 C C . GLN A 1 131 ? 21.481 32.542 56.539 1.00 21.10 628 GLN A C 1
ATOM 837 O O . GLN A 1 131 ? 22.630 32.806 56.851 1.00 21.27 628 GLN A O 1
ATOM 843 N N . PRO A 1 132 ? 21.156 32.124 55.300 1.00 21.25 629 PRO A N 1
ATOM 844 C CA . PRO A 1 132 ? 19.840 31.722 54.811 1.00 21.48 629 PRO A CA 1
ATOM 845 C C . PRO A 1 132 ? 19.421 30.367 55.399 1.00 21.27 629 PRO A C 1
ATOM 846 O O . PRO A 1 132 ? 20.257 29.517 55.617 1.00 21.38 629 PRO A O 1
ATOM 850 N N . PHE A 1 133 ? 18.131 30.153 55.609 1.00 20.78 630 PHE A N 1
ATOM 851 C CA . PHE A 1 133 ? 17.642 28.854 56.082 1.00 19.98 630 PHE A CA 1
ATOM 852 C C . PHE A 1 133 ? 16.304 28.607 55.375 1.00 19.18 630 PHE A C 1
ATOM 853 O O . PHE A 1 133 ? 15.414 29.452 55.450 1.00 20.10 630 PHE A O 1
ATOM 861 N N . TYR A 1 134 ? 16.171 27.486 54.668 1.00 19.20 631 TYR A N 1
ATOM 862 C CA . TYR A 1 134 ? 14.967 27.224 53.851 1.00 19.39 631 TYR A CA 1
ATOM 863 C C . TYR A 1 134 ? 14.212 26.037 54.401 1.00 19.86 631 TYR A C 1
ATOM 864 O O . TYR A 1 134 ? 14.817 25.009 54.709 1.00 20.17 631 TYR A O 1
ATOM 873 N N . VAL A 1 135 ? 12.895 26.175 54.529 1.00 19.70 632 VAL A N 1
ATOM 874 C CA . VAL A 1 135 ? 12.047 25.065 54.997 1.00 20.43 632 VAL A CA 1
ATOM 875 C C . VAL A 1 135 ? 10.918 24.927 54.009 1.00 19.45 632 VAL A C 1
ATOM 876 O O . VAL A 1 135 ? 10.331 25.935 53.606 1.00 19.98 632 VAL A O 1
ATOM 880 N N . LEU A 1 136 ? 10.617 23.698 53.604 1.00 18.72 633 LEU A N 1
ATOM 881 C CA . LEU A 1 136 ? 9.509 23.435 52.671 1.00 18.89 633 LEU A CA 1
ATOM 882 C C . LEU A 1 136 ? 8.376 22.863 53.516 1.00 19.00 633 LEU A C 1
ATOM 883 O O . LEU A 1 136 ? 8.589 21.902 54.258 1.00 18.40 633 LEU A O 1
ATOM 888 N N . ILE A 1 137 ? 7.187 23.452 53.438 1.00 18.57 634 ILE A N 1
ATOM 889 C CA . ILE A 1 137 ? 6.098 22.969 54.283 1.00 19.38 634 ILE A CA 1
ATOM 890 C C . ILE A 1 137 ? 4.806 22.832 53.509 1.00 19.32 634 ILE A C 1
ATOM 891 O O . ILE A 1 137 ? 4.590 23.535 52.518 1.00 18.65 634 ILE A O 1
ATOM 896 N N . ASP A 1 138 ? 3.940 21.934 53.984 1.00 19.69 635 ASP A N 1
ATOM 897 C CA . ASP A 1 138 ? 2.614 21.793 53.402 1.00 19.54 635 ASP A CA 1
ATOM 898 C C . ASP A 1 138 ? 1.674 22.839 53.973 1.00 19.43 635 ASP A C 1
ATOM 899 O O . ASP A 1 138 ? 2.105 23.718 54.721 1.00 18.80 635 ASP A O 1
ATOM 904 N N . ASN A 1 139 ? 0.393 22.745 53.622 1.00 19.89 636 ASN A N 1
ATOM 905 C CA . ASN A 1 139 ? -0.572 23.762 53.996 1.00 21.15 636 ASN A CA 1
ATOM 906 C C . ASN A 1 139 ? -1.017 23.661 55.457 1.00 22.62 636 ASN A C 1
ATOM 907 O O . ASN A 1 139 ? -1.733 24.532 55.941 1.00 23.28 636 ASN A O 1
ATOM 912 N N . GLU A 1 140 ? -0.607 22.597 56.145 1.00 23.65 637 GLU A N 1
ATOM 913 C CA . GLU A 1 140 ? -0.852 22.494 57.575 1.00 25.36 637 GLU A CA 1
ATOM 914 C C . GLU A 1 140 ? 0.407 22.833 58.358 1.00 25.15 637 GLU A C 1
ATOM 915 O O . GLU A 1 140 ? 0.400 22.820 59.582 1.00 25.24 637 GLU A O 1
ATOM 921 N N . GLY A 1 141 ? 1.493 23.130 57.652 1.00 24.86 638 GLY A N 1
ATOM 922 C CA . GLY A 1 141 ? 2.748 23.502 58.303 1.00 25.24 638 GLY A CA 1
ATOM 923 C C . GLY A 1 141 ? 3.698 22.350 58.575 1.00 25.54 638 GLY A C 1
ATOM 924 O O . GLY A 1 141 ? 4.762 22.567 59.154 1.00 26.09 638 GLY A O 1
ATOM 925 N N . ASN A 1 142 ? 3.322 21.125 58.186 1.00 25.45 639 ASN A N 1
ATOM 926 C CA . ASN A 1 142 ? 4.249 19.987 58.230 1.00 25.83 639 ASN A CA 1
ATOM 927 C C . ASN A 1 142 ? 5.404 20.118 57.201 1.00 25.79 639 ASN A C 1
ATOM 928 O O . ASN A 1 142 ? 5.150 20.351 56.016 1.00 23.71 639 ASN A O 1
ATOM 933 N N . PRO A 1 143 ? 6.659 19.921 57.655 1.00 26.33 640 PRO A N 1
ATOM 934 C CA . PRO A 1 143 ? 7.813 19.984 56.754 1.00 26.49 640 PRO A CA 1
ATOM 935 C C . PRO A 1 143 ? 7.798 18.838 55.741 1.00 26.11 640 PRO A C 1
ATOM 936 O O . PRO A 1 143 ? 7.438 17.727 56.072 1.00 26.05 640 PRO A O 1
ATOM 940 N N . LEU A 1 144 ? 8.168 19.146 54.506 1.00 25.60 641 LEU A N 1
ATOM 941 C CA . LEU A 1 144 ? 8.113 18.195 53.397 1.00 25.24 641 LEU A CA 1
ATOM 942 C C . LEU A 1 144 ? 9.477 17.591 53.069 1.00 25.54 641 LEU A C 1
ATOM 943 O O . LEU A 1 144 ? 9.593 16.784 52.131 1.00 26.14 641 LEU A O 1
ATOM 948 N N . ASN A 1 145 ? 10.490 17.955 53.859 1.00 25.63 642 ASN A N 1
ATOM 949 C CA . ASN A 1 145 ? 11.884 17.586 53.602 1.00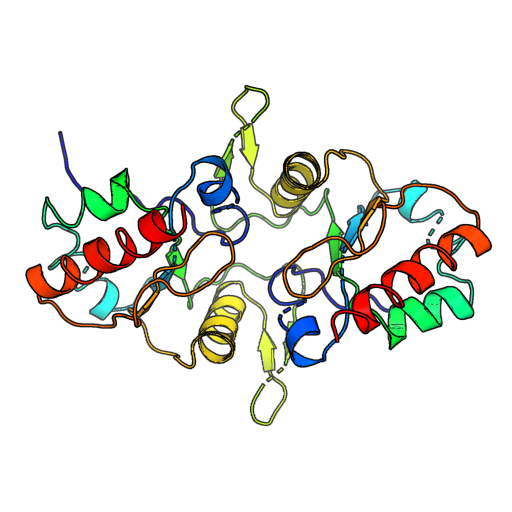 25.85 642 ASN A CA 1
ATOM 950 C C . ASN A 1 145 ? 12.737 18.040 54.774 1.00 25.36 642 ASN A C 1
ATOM 951 O O . ASN A 1 145 ? 12.277 18.844 55.592 1.00 23.87 642 ASN A O 1
ATOM 956 N N . LYS A 1 146 ? 13.987 17.579 54.838 1.00 25.55 643 LYS A N 1
ATOM 957 C CA . LYS A 1 146 ? 14.957 18.189 55.761 1.00 26.19 643 LYS A CA 1
ATOM 958 C C . LYS A 1 146 ? 15.133 19.638 55.275 1.00 25.94 643 LYS A C 1
ATOM 959 O O . LYS A 1 146 ? 15.069 19.909 54.066 1.00 25.79 643 LYS A O 1
ATOM 965 N N . SER A 1 147 ? 15.378 20.561 56.194 1.00 25.25 644 SER A N 1
ATOM 966 C CA . SER A 1 147 ? 15.591 21.949 55.804 1.00 25.43 644 SER A CA 1
ATOM 967 C C . SER A 1 147 ? 16.970 22.082 55.150 1.00 24.94 644 SER A C 1
ATOM 968 O O . SER A 1 147 ? 17.771 21.149 55.166 1.00 24.49 644 SER A O 1
ATOM 971 N N . TYR A 1 148 ? 17.220 23.235 54.544 1.00 24.56 645 TYR A N 1
ATOM 972 C CA . TYR A 1 148 ? 18.415 23.472 53.758 1.00 23.94 645 TYR A CA 1
ATOM 973 C C . TYR A 1 148 ? 19.049 24.793 54.222 1.00 23.79 645 TYR A C 1
ATOM 974 O O . TYR A 1 148 ? 18.352 25.787 54.417 1.00 23.40 645 TYR A O 1
ATOM 983 N N . ALA A 1 149 ? 20.364 24.794 54.415 1.00 24.01 646 ALA A N 1
ATOM 984 C CA . ALA A 1 149 ? 21.044 25.986 54.904 1.00 24.66 646 ALA A CA 1
ATOM 985 C C . ALA A 1 149 ? 21.938 26.550 53.791 1.00 25.36 646 ALA A C 1
ATOM 986 O O . ALA A 1 149 ? 21.499 26.666 52.642 1.00 26.82 646 ALA A O 1
ATOM 988 N N . TYR A 1 150 ? 23.165 26.927 54.094 1.00 25.76 647 TYR A N 1
ATOM 989 C CA . TYR A 1 150 ? 23.979 27.572 53.090 1.00 25.94 647 TYR A CA 1
ATOM 990 C C . TYR A 1 150 ? 24.821 26.531 52.382 1.00 26.08 647 TYR A C 1
ATOM 991 O O . TYR A 1 150 ? 25.724 25.953 52.982 1.00 26.35 647 TYR A O 1
ATOM 1000 N N . ASP A 1 151 ? 24.542 26.296 51.105 1.00 25.84 648 ASP A N 1
ATOM 1001 C CA . ASP A 1 151 ? 25.315 25.341 50.313 1.00 25.61 648 ASP A CA 1
ATOM 1002 C C . ASP A 1 151 ? 25.065 25.660 48.844 1.00 25.32 648 ASP A C 1
ATOM 1003 O O . ASP A 1 151 ? 23.948 25.512 48.346 1.00 24.60 648 ASP A O 1
ATOM 1008 N N . GLU A 1 152 ? 26.116 26.077 48.146 1.00 24.84 649 GLU A N 1
ATOM 1009 C CA . GLU A 1 152 ? 25.960 26.599 46.788 1.00 25.81 649 GLU A CA 1
ATOM 1010 C C . GLU A 1 152 ? 25.889 25.546 45.657 1.00 25.91 649 GLU A C 1
ATOM 1011 O O . GLU A 1 152 ? 26.195 25.834 44.504 1.00 27.43 649 GLU A O 1
ATOM 1017 N N . ASP A 1 153 ? 25.448 24.341 45.980 1.00 25.11 650 ASP A N 1
ATOM 1018 C CA . ASP A 1 153 ? 25.351 23.255 45.023 1.00 24.57 650 ASP A CA 1
ATOM 1019 C C . ASP A 1 153 ? 23.989 23.272 44.340 1.00 23.20 650 ASP A C 1
ATOM 1020 O O . ASP A 1 153 ? 22.987 22.907 44.956 1.00 22.76 650 ASP A O 1
ATOM 1025 N N . ILE A 1 154 ? 23.950 23.663 43.067 1.00 22.02 651 ILE A N 1
ATOM 1026 C CA . ILE A 1 154 ? 22.671 23.777 42.354 1.00 21.21 651 ILE A CA 1
ATOM 1027 C C . ILE A 1 154 ? 21.876 22.442 42.336 1.00 20.83 651 ILE A C 1
ATOM 1028 O O . ILE A 1 154 ? 20.679 22.420 42.642 1.00 20.28 651 ILE A O 1
ATOM 1033 N N . SER A 1 155 ? 22.557 21.347 42.014 1.00 20.35 652 SER A N 1
ATOM 1034 C CA . SER A 1 155 ? 21.933 20.022 41.954 1.00 20.50 652 SER A CA 1
ATOM 1035 C C . SER A 1 155 ? 21.295 19.566 43.248 1.00 20.07 652 SER A C 1
ATOM 1036 O O . SER A 1 155 ? 20.190 19.046 43.231 1.00 20.00 652 SER A O 1
ATOM 1039 N N . LYS A 1 156 ? 22.012 19.755 44.354 1.00 19.88 653 LYS A N 1
ATOM 1040 C CA . LYS A 1 156 ? 21.501 19.443 45.668 1.00 19.91 653 LYS A CA 1
ATOM 1041 C C . LYS A 1 156 ? 20.253 20.292 45.982 1.00 19.77 653 LYS A C 1
ATOM 1042 O O . LYS A 1 156 ? 19.266 19.774 46.529 1.00 19.07 653 LYS A O 1
ATOM 1048 N N . TYR A 1 157 ? 20.299 21.573 45.609 1.00 19.02 654 TYR A N 1
ATOM 1049 C CA . TYR A 1 157 ? 19.176 22.464 45.842 1.00 20.09 654 TYR A CA 1
ATOM 1050 C C . TYR A 1 157 ? 17.965 22.088 44.985 1.00 19.25 654 TYR A C 1
ATOM 1051 O O . TYR A 1 157 ? 16.877 22.056 45.498 1.00 19.17 654 TYR A O 1
ATOM 1060 N N . ILE A 1 158 ? 18.171 21.804 43.694 1.00 19.19 655 ILE A N 1
ATOM 1061 C CA . ILE A 1 158 ? 17.115 21.205 42.872 1.00 19.53 655 ILE A CA 1
ATOM 1062 C C . ILE A 1 158 ? 16.521 19.935 43.535 1.00 19.32 655 ILE A C 1
ATOM 1063 O O . ILE A 1 158 ? 15.303 19.820 43.618 1.00 19.71 655 ILE A O 1
ATOM 1068 N N . ASN A 1 159 ? 17.365 19.031 44.039 1.00 19.06 656 ASN A N 1
ATOM 1069 C CA A ASN A 1 159 ? 16.884 17.782 44.674 0.50 19.36 656 ASN A CA 1
ATOM 1070 C CA B ASN A 1 159 ? 16.879 17.786 44.667 0.50 19.39 656 ASN A CA 1
ATOM 1071 C C . ASN A 1 159 ? 16.034 18.041 45.921 1.00 18.87 656 ASN A C 1
ATOM 1072 O O . ASN A 1 159 ? 15.012 17.402 46.130 1.00 18.98 656 ASN A O 1
ATOM 1081 N N . PHE A 1 160 ? 16.484 18.974 46.739 1.00 18.13 657 PHE A N 1
ATOM 1082 C CA . PHE A 1 160 ? 15.733 19.493 47.879 1.00 17.51 657 PHE A CA 1
ATOM 1083 C C . PHE A 1 160 ? 14.325 19.954 47.453 1.00 17.52 657 PHE A C 1
ATOM 1084 O O . PHE A 1 160 ? 13.320 19.562 48.070 1.00 16.15 657 PHE A O 1
ATOM 1092 N N . LEU A 1 161 ? 14.262 20.776 46.403 1.00 16.41 658 LEU A N 1
ATOM 1093 C CA . LEU A 1 161 ? 12.983 21.331 45.963 1.00 17.58 658 LEU A CA 1
ATOM 1094 C C . LEU A 1 161 ? 12.039 20.255 45.375 1.00 17.78 658 LEU A C 1
ATOM 1095 O O . LEU A 1 161 ? 10.845 20.246 45.683 1.00 17.02 658 LEU A O 1
ATOM 1100 N N . GLN A 1 162 ? 12.589 19.382 44.515 1.00 18.12 659 GLN A N 1
ATOM 1101 C CA . GLN A 1 162 ? 11.806 18.352 43.831 1.00 18.38 659 GLN A CA 1
ATOM 1102 C C . GLN A 1 162 ? 11.310 17.317 44.820 1.00 18.55 659 GLN A C 1
ATOM 1103 O O . GLN A 1 162 ? 10.189 16.864 44.714 1.00 18.69 659 GLN A O 1
ATOM 1109 N N . THR A 1 163 ? 12.143 16.957 45.791 1.00 18.67 660 THR A N 1
ATOM 1110 C CA . THR A 1 163 ? 11.731 16.032 46.835 1.00 19.68 660 THR A CA 1
ATOM 1111 C C . THR A 1 163 ? 10.577 16.587 47.642 1.00 19.22 660 THR A C 1
ATOM 1112 O O . THR A 1 163 ? 9.595 15.883 47.862 1.00 19.36 660 THR A O 1
ATOM 1116 N N . GLY A 1 164 ? 10.699 17.848 48.059 1.00 19.41 661 GLY A N 1
ATOM 1117 C CA . GLY A 1 164 ? 9.629 18.533 48.776 1.00 19.84 661 GLY A CA 1
ATOM 1118 C C . GLY A 1 164 ? 8.345 18.496 47.958 1.00 20.72 661 GLY A C 1
ATOM 1119 O O . GLY A 1 164 ? 7.269 18.249 48.496 1.00 19.80 661 GLY A O 1
ATOM 1120 N N . LEU A 1 165 ? 8.478 18.752 46.655 1.00 21.92 662 LEU A N 1
ATOM 1121 C CA . LEU A 1 165 ? 7.342 18.845 45.740 1.00 24.06 662 LEU A CA 1
ATOM 1122 C C . LEU A 1 165 ? 6.700 17.481 45.532 1.00 24.53 662 LEU A C 1
ATOM 1123 O O . LEU A 1 165 ? 5.461 17.369 45.558 1.00 25.34 662 LEU A O 1
ATOM 1128 N N . GLU A 1 166 ? 7.544 16.452 45.379 1.00 24.88 663 GLU A N 1
ATOM 1129 C CA A GLU A 1 166 ? 7.094 15.059 45.294 0.50 24.63 663 GLU A CA 1
ATOM 1130 C CA B GLU A 1 166 ? 7.102 15.057 45.298 0.50 24.80 663 GLU A CA 1
ATOM 1131 C C . GLU A 1 166 ? 6.378 14.657 46.581 1.00 24.70 663 GLU A C 1
ATOM 1132 O O . GLU A 1 166 ? 5.348 13.995 46.544 1.00 24.31 663 GLU A O 1
ATOM 1143 N N . ASN A 1 167 ? 6.920 15.066 47.727 1.00 24.79 664 ASN A N 1
ATOM 1144 C CA . ASN A 1 167 ? 6.272 14.732 48.996 1.00 24.45 664 ASN A CA 1
ATOM 1145 C C . ASN A 1 167 ? 4.922 15.401 49.159 1.00 23.92 664 ASN A C 1
ATOM 1146 O O . ASN A 1 167 ? 3.994 14.783 49.670 1.00 24.13 664 ASN A O 1
ATOM 1151 N N . TYR A 1 168 ? 4.815 16.647 48.698 1.00 22.96 665 TYR A N 1
ATOM 1152 C CA . TYR A 1 168 ? 3.552 17.369 48.733 1.00 22.96 665 TYR A CA 1
ATOM 1153 C C . TYR A 1 168 ? 2.473 16.666 47.909 1.00 23.95 665 TYR A C 1
ATOM 1154 O O . TYR A 1 168 ? 1.371 16.455 48.391 1.00 23.53 665 TYR A O 1
ATOM 1163 N N . ARG A 1 169 ? 2.815 16.343 46.664 1.00 25.25 666 ARG A N 1
ATOM 1164 C CA . ARG A 1 169 ? 1.893 15.773 45.694 1.00 27.10 666 ARG A CA 1
ATOM 1165 C C . ARG A 1 169 ? 1.421 14.367 46.099 1.00 28.36 666 ARG A C 1
ATOM 1166 O O . ARG A 1 169 ? 0.430 13.874 45.569 1.00 29.10 666 ARG A O 1
ATOM 1174 N N . LYS A 1 170 ? 2.117 13.745 47.054 1.00 30.20 667 LYS A N 1
ATOM 1175 C CA . LYS A 1 170 ? 1.730 12.435 47.596 1.00 31.80 667 LYS A CA 1
ATOM 1176 C C . LYS A 1 170 ? 0.624 12.499 48.649 1.00 32.75 667 LYS A C 1
ATOM 1177 O O . LYS A 1 170 ? -0.065 11.505 48.847 1.00 33.21 667 LYS A O 1
ATOM 1183 N N . GLU A 1 171 ? 0.457 13.635 49.338 1.00 33.77 668 GLU A N 1
ATOM 1184 C CA . GLU A 1 171 ? -0.596 13.757 50.370 1.00 35.26 668 GLU A CA 1
ATOM 1185 C C . GLU A 1 171 ? -1.986 13.853 49.746 1.00 36.15 668 GLU A C 1
ATOM 1186 O O . GLU A 1 171 ? -2.972 14.150 50.428 1.00 36.56 668 GLU A O 1
ATOM 1192 N N . LYS A 1 172 ? -2.054 13.557 48.455 1.00 37.33 669 LYS A N 1
ATOM 1193 C CA . LYS A 1 172 ? -2.993 14.207 47.564 1.00 38.11 669 LYS A CA 1
ATOM 1194 C C . LYS A 1 172 ? -3.663 13.199 46.632 1.00 38.43 669 LYS A C 1
ATOM 1195 O O . LYS A 1 172 ? -3.019 12.262 46.144 1.00 38.84 669 LYS A O 1
ATOM 1201 N N . TYR B 1 25 ? -6.417 41.563 94.356 1.00 71.17 522 TYR B N 1
ATOM 1202 C CA . TYR B 1 25 ? -7.413 40.671 93.694 1.00 71.02 522 TYR B CA 1
ATOM 1203 C C . TYR B 1 25 ? -8.347 41.506 92.834 1.00 70.96 522 TYR B C 1
ATOM 1204 O O . TYR B 1 25 ? -9.189 42.246 93.359 1.00 71.37 522 TYR B O 1
ATOM 1206 N N . THR B 1 26 ? -8.183 41.416 91.515 1.00 70.44 523 THR B N 1
ATOM 1207 C CA . THR B 1 26 ? -9.090 42.103 90.578 1.00 69.84 523 THR B CA 1
ATOM 1208 C C . THR B 1 26 ? -9.278 41.312 89.284 1.00 68.57 523 THR B C 1
ATOM 1209 O O . THR B 1 26 ? -8.470 41.427 88.357 1.00 68.99 523 THR B O 1
ATOM 1213 N N . ASN B 1 27 ? -10.357 40.524 89.243 1.00 66.81 524 ASN B N 1
ATOM 1214 C CA . ASN B 1 27 ? -10.649 39.591 88.146 1.00 64.77 524 ASN B CA 1
ATOM 1215 C C . ASN B 1 27 ? -11.205 40.264 86.879 1.00 63.42 524 ASN B C 1
ATOM 1216 O O . ASN B 1 27 ? -12.402 40.586 86.784 1.00 63.58 524 ASN B O 1
ATOM 1221 N N . GLU B 1 28 ? -10.318 40.469 85.910 1.00 61.23 525 GLU B N 1
ATOM 1222 C CA . GLU B 1 28 ? -10.683 41.025 84.612 1.00 59.23 525 GLU B CA 1
ATOM 1223 C C . GLU B 1 28 ? -9.828 40.376 83.535 1.00 57.67 525 GLU B C 1
ATOM 1224 O O . GLU B 1 28 ? -8.629 40.132 83.737 1.00 57.35 525 GLU B O 1
ATOM 1230 N N . VAL B 1 29 ? -10.460 40.085 82.402 1.00 55.76 526 VAL B N 1
ATOM 1231 C CA . VAL B 1 29 ? -9.778 39.492 81.256 1.00 53.89 526 VAL B CA 1
ATOM 1232 C C . VAL B 1 29 ? -8.549 40.329 80.878 1.00 53.58 526 VAL B C 1
ATOM 1233 O O . VAL B 1 29 ? -8.639 41.556 80.734 1.00 53.52 526 VAL B O 1
ATOM 1237 N N . HIS B 1 30 ? -7.400 39.660 80.769 1.00 52.67 527 HIS B N 1
ATOM 1238 C CA . HIS B 1 30 ? -6.169 40.279 80.268 1.00 51.68 527 HIS B CA 1
ATOM 1239 C C . HIS B 1 30 ? -5.847 39.756 78.863 1.00 50.27 527 HIS B C 1
ATOM 1240 O O . HIS B 1 30 ? -5.541 38.569 78.692 1.00 50.43 527 HIS B O 1
ATOM 1247 N N . ALA B 1 31 ? -5.922 40.633 77.861 1.00 48.56 528 ALA B N 1
ATOM 1248 C CA . ALA B 1 31 ? -5.584 40.258 76.467 1.00 46.40 528 ALA B CA 1
ATOM 1249 C C . ALA B 1 31 ? -4.111 39.843 76.322 1.00 44.70 528 ALA B C 1
ATOM 1250 O O . ALA B 1 31 ? -3.202 40.665 76.434 1.00 45.72 528 ALA B O 1
ATOM 1252 N N . LYS B 1 32 ? -3.886 38.558 76.099 1.00 41.64 529 LYS B N 1
ATOM 1253 C CA . LYS B 1 32 ? -2.550 38.014 76.002 1.00 38.41 529 LYS B CA 1
ATOM 1254 C C . LYS B 1 32 ? -1.777 38.554 74.783 1.00 35.27 529 LYS B C 1
ATOM 1255 O O . LYS B 1 32 ? -0.785 39.278 74.931 1.00 35.00 529 LYS B O 1
ATOM 1261 N N . PHE B 1 33 ? -2.256 38.215 73.590 1.00 30.40 530 PHE B N 1
ATOM 1262 C CA . PHE B 1 33 ? -1.568 38.524 72.350 1.00 26.22 530 PHE B CA 1
ATOM 1263 C C . PHE B 1 33 ? -2.461 39.281 71.361 1.00 24.65 530 PHE B C 1
ATOM 1264 O O . PHE B 1 33 ? -3.668 39.099 71.335 1.00 22.41 530 PHE B O 1
ATOM 1272 N N . ASP B 1 34 ? -1.836 40.119 70.548 1.00 23.71 531 ASP B N 1
ATOM 1273 C CA A ASP B 1 34 ? -2.436 40.675 69.337 0.50 23.69 531 ASP B CA 1
ATOM 1274 C CA B ASP B 1 34 ? -2.493 40.616 69.351 0.50 24.49 531 ASP B CA 1
ATOM 1275 C C . ASP B 1 34 ? -1.900 39.920 68.130 1.00 24.05 531 ASP B C 1
ATOM 1276 O O . ASP B 1 34 ? -2.491 39.953 67.045 1.00 24.27 531 ASP B O 1
ATOM 1285 N N . ASP B 1 35 ? -0.750 39.274 68.319 1.00 23.69 532 ASP B N 1
ATOM 1286 C CA . ASP B 1 35 ? -0.065 38.566 67.224 1.00 23.49 532 ASP B CA 1
ATOM 1287 C C . ASP B 1 35 ? -0.489 37.089 67.179 1.00 22.32 532 ASP B C 1
ATOM 1288 O O . ASP B 1 35 ? -0.290 36.321 68.133 1.00 21.71 532 ASP B O 1
ATOM 1293 N N . TYR B 1 36 ? -1.088 36.718 66.059 1.00 21.18 533 TYR B N 1
ATOM 1294 C CA . TYR B 1 36 ? -1.589 35.381 65.862 1.00 19.89 533 TYR B CA 1
ATOM 1295 C C . TYR B 1 36 ? -0.492 34.291 65.916 1.00 18.84 533 TYR B C 1
ATOM 1296 O O . TYR B 1 36 ? -0.632 33.290 66.653 1.00 19.03 533 TYR B O 1
ATOM 1305 N N . ASP B 1 37 ? 0.615 34.492 65.205 1.00 16.81 534 ASP B N 1
ATOM 1306 C CA . ASP B 1 37 ? 1.639 33.457 65.150 1.00 16.00 534 ASP B CA 1
ATOM 1307 C C . ASP B 1 37 ? 2.277 33.235 66.506 1.00 16.14 534 ASP B C 1
ATOM 1308 O O . ASP B 1 37 ? 2.522 32.077 66.888 1.00 15.61 534 ASP B O 1
ATOM 1313 N N . LEU B 1 38 ? 2.530 34.320 67.252 1.00 15.00 535 LEU B N 1
ATOM 1314 C CA . LEU B 1 38 ? 3.175 34.159 68.546 1.00 15.04 535 LEU B CA 1
ATOM 1315 C C . LEU B 1 38 ? 2.200 33.630 69.584 1.00 15.20 535 LEU B C 1
ATOM 1316 O O . LEU B 1 38 ? 2.591 32.832 70.449 1.00 15.37 535 LEU B O 1
ATOM 1321 N N . GLY B 1 39 ? 0.943 34.065 69.505 1.00 15.62 536 GLY B N 1
ATOM 1322 C CA . GLY B 1 39 ? -0.100 33.532 70.398 1.00 16.59 536 GLY B CA 1
ATOM 1323 C C . GLY B 1 39 ? -0.317 32.017 70.213 1.00 16.73 536 GLY B C 1
ATOM 1324 O O . GLY B 1 39 ? -0.447 31.266 71.197 1.00 16.62 536 GLY B O 1
ATOM 1333 N N . GLU B 1 41 ? 1.850 29.859 69.001 1.00 18.07 538 GLU B N 1
ATOM 1334 C CA . GLU B 1 41 ? 3.041 29.149 69.445 1.00 18.30 538 GLU B CA 1
ATOM 1335 C C . GLU B 1 41 ? 3.079 29.037 70.991 1.00 18.67 538 GLU B C 1
ATOM 1336 O O . GLU B 1 41 ? 3.328 27.966 71.543 1.00 18.99 538 GLU B O 1
ATOM 1342 N N . TYR B 1 42 ? 2.812 30.133 71.682 1.00 18.50 539 TYR B N 1
ATOM 1343 C CA . TYR B 1 42 ? 2.650 30.072 73.147 1.00 18.60 539 TYR B CA 1
ATOM 1344 C C . TYR B 1 42 ? 1.597 29.020 73.599 1.00 17.80 539 TYR B C 1
ATOM 1345 O O . TYR B 1 42 ? 1.866 28.183 74.458 1.00 17.92 539 TYR B O 1
ATOM 1354 N N . ALA B 1 43 ? 0.417 29.052 72.989 1.00 17.87 540 ALA B N 1
ATOM 1355 C CA . ALA B 1 43 ? -0.647 28.090 73.302 1.00 18.17 540 ALA B CA 1
ATOM 1356 C C . ALA B 1 43 ? -0.199 26.639 73.089 1.00 18.56 540 ALA B C 1
ATOM 1357 O O . ALA B 1 43 ? -0.491 25.742 73.903 1.00 16.97 540 ALA B O 1
ATOM 1359 N N . ARG B 1 44 ? 0.448 26.415 71.948 1.00 19.46 541 ARG B N 1
ATOM 1360 C CA . ARG B 1 44 ? 1.011 25.122 71.647 1.00 21.65 541 ARG B CA 1
ATOM 1361 C C . ARG B 1 44 ? 1.996 24.660 72.727 1.00 21.18 541 ARG B C 1
ATOM 1362 O O . ARG B 1 44 ? 1.871 23.554 73.224 1.00 21.03 541 ARG B O 1
ATOM 1370 N N . GLN B 1 45 ? 2.934 25.510 73.127 1.00 21.25 542 GLN B N 1
ATOM 1371 C CA . GLN B 1 45 ? 3.891 25.138 74.185 1.00 21.83 542 GLN B CA 1
ATOM 1372 C C . GLN B 1 45 ? 3.224 24.920 75.538 1.00 21.71 542 GLN B C 1
ATOM 1373 O O . GLN B 1 45 ? 3.735 24.187 76.370 1.00 21.40 542 GLN B O 1
ATOM 1379 N N . HIS B 1 46 ? 2.101 25.585 75.768 1.00 21.65 543 HIS B N 1
ATOM 1380 C CA . HIS B 1 46 ? 1.452 25.510 77.067 1.00 21.82 543 HIS B CA 1
ATOM 1381 C C . HIS B 1 46 ? 0.218 24.620 77.083 1.00 21.25 543 HIS B C 1
ATOM 1382 O O . HIS B 1 46 ? -0.482 24.596 78.078 1.00 21.27 543 HIS B O 1
ATOM 1389 N N . ASN B 1 47 ? -0.006 23.867 75.996 1.00 21.00 544 ASN B N 1
ATOM 1390 C CA . ASN B 1 47 ? -1.151 22.931 75.844 1.00 20.37 544 ASN B CA 1
ATOM 1391 C C . ASN B 1 47 ? -2.491 23.556 76.182 1.00 19.29 544 ASN B C 1
ATOM 1392 O O . ASN B 1 47 ? -3.297 22.967 76.920 1.00 18.52 544 ASN B O 1
ATOM 1397 N N . LYS B 1 48 ? -2.701 24.755 75.647 1.00 17.81 545 LYS B N 1
ATOM 1398 C CA . LYS B 1 48 ? -3.951 25.466 75.757 1.00 17.48 545 LYS B CA 1
ATOM 1399 C C . LYS B 1 48 ? -4.598 25.691 74.401 1.00 17.18 545 LYS B C 1
ATOM 1400 O O . LYS B 1 48 ? -3.915 25.854 73.394 1.00 17.31 545 LYS B O 1
ATOM 1406 N N . PRO B 1 49 ? -5.929 25.692 74.393 1.00 17.49 546 PRO B N 1
ATOM 1407 C CA . PRO B 1 49 ? -6.763 26.114 73.295 1.00 17.38 546 PRO B CA 1
ATOM 1408 C C . PRO B 1 49 ? -6.680 27.633 73.189 1.00 17.63 546 PRO B C 1
ATOM 1409 O O . PRO B 1 49 ? -6.237 28.325 74.134 1.00 16.93 546 PRO B O 1
ATOM 1413 N N . VAL B 1 50 ? -7.104 28.150 72.036 1.00 17.98 547 VAL B N 1
ATOM 1414 C CA . VAL B 1 50 ? -6.984 29.564 71.717 1.00 16.53 547 VAL B CA 1
ATOM 1415 C C . VAL B 1 50 ? -8.378 30.130 71.489 1.00 17.93 547 VAL B C 1
ATOM 1416 O O . VAL B 1 50 ? -9.242 29.456 70.915 1.00 16.98 547 VAL B O 1
ATOM 1428 N N . LEU B 1 52 ? -9.863 33.281 69.443 1.00 20.01 549 LEU B N 1
ATOM 1429 C CA . LEU B 1 52 ? -9.707 34.412 68.531 1.00 21.17 549 LEU B CA 1
ATOM 1430 C C . LEU B 1 52 ? -10.827 35.383 68.779 1.00 21.46 549 LEU B C 1
ATOM 1431 O O . LEU B 1 52 ? -12.007 35.010 68.719 1.00 22.35 549 LEU B O 1
ATOM 1436 N N . ASP B 1 53 ? -10.464 36.623 69.055 1.00 21.91 550 ASP B N 1
ATOM 1437 C CA . ASP B 1 53 ? -11.434 37.679 69.279 1.00 22.17 550 ASP B CA 1
ATOM 1438 C C . ASP B 1 53 ? -11.246 38.703 68.171 1.00 21.96 550 ASP B C 1
ATOM 1439 O O . ASP B 1 53 ? -10.331 39.531 68.240 1.00 20.93 550 ASP B O 1
ATOM 1444 N N . PHE B 1 54 ? -12.068 38.609 67.118 1.00 21.83 551 PHE B N 1
ATOM 1445 C CA . PHE B 1 54 ? -12.069 39.631 66.070 1.00 21.57 551 PHE B CA 1
ATOM 1446 C C . PHE B 1 54 ? -12.815 40.845 66.586 1.00 21.25 551 PHE B C 1
ATOM 1447 O O . PHE B 1 54 ? -13.994 40.777 66.853 1.00 21.18 551 PHE B O 1
ATOM 1455 N N . THR B 1 55 ? -12.096 41.949 66.729 1.00 21.32 552 THR B N 1
ATOM 1456 C CA . THR B 1 55 ? -12.598 43.103 67.431 1.00 21.49 552 THR B CA 1
ATOM 1457 C C . THR B 1 55 ? -12.143 44.402 66.737 1.00 22.07 552 THR B C 1
ATOM 1458 O O . THR B 1 55 ? -11.563 44.388 65.630 1.00 21.32 552 THR B O 1
ATOM 1462 N N . GLY B 1 56 ? -12.436 45.526 67.365 1.00 22.28 553 GLY B N 1
ATOM 1463 C CA . GLY B 1 56 ? -12.095 46.819 66.784 1.00 22.85 553 GLY B CA 1
ATOM 1464 C C . GLY B 1 56 ? -11.951 47.790 67.940 1.00 23.57 553 GLY B C 1
ATOM 1465 O O . GLY B 1 56 ? -12.632 47.649 68.961 1.00 23.22 553 GLY B O 1
ATOM 1466 N N . TYR B 1 57 ? -11.053 48.756 67.787 1.00 23.61 554 TYR B N 1
ATOM 1467 C CA . TYR B 1 57 ? -10.869 49.809 68.784 1.00 24.14 554 TYR B CA 1
ATOM 1468 C C . TYR B 1 57 ? -12.129 50.640 69.009 1.00 23.14 554 TYR B C 1
ATOM 1469 O O . TYR B 1 57 ? -12.381 51.078 70.123 1.00 22.67 554 TYR B O 1
ATOM 1478 N N . GLY B 1 58 ? -12.912 50.841 67.949 1.00 22.37 555 GLY B N 1
ATOM 1479 C CA . GLY B 1 58 ? -14.148 51.623 68.023 1.00 21.18 555 GLY B CA 1
ATOM 1480 C C . GLY B 1 58 ? -15.425 50.790 67.922 1.00 20.67 555 GLY B C 1
ATOM 1481 O O . GLY B 1 58 ? -16.523 51.326 67.770 1.00 19.99 555 GLY B O 1
ATOM 1482 N N . CYS B 1 59 ? -15.282 49.477 68.041 1.00 20.08 556 CYS B N 1
ATOM 1483 C CA . CYS B 1 59 ? -16.415 48.572 67.980 1.00 19.72 556 CYS B CA 1
ATOM 1484 C C . CYS B 1 59 ? -17.348 48.634 69.197 1.00 18.25 556 CYS B C 1
ATOM 1485 O O . CYS B 1 59 ? -17.027 48.120 70.279 1.00 17.69 556 CYS B O 1
ATOM 1488 N N . VAL B 1 60 ? -18.515 49.236 68.990 1.00 16.40 557 VAL B N 1
ATOM 1489 C CA . VAL B 1 60 ? -19.518 49.385 70.050 1.00 15.94 557 VAL B CA 1
ATOM 1490 C C . VAL B 1 60 ? -19.919 48.061 70.720 1.00 16.70 557 VAL B C 1
ATOM 1491 O O . VAL B 1 60 ? -19.934 47.972 71.953 1.00 16.33 557 VAL B O 1
ATOM 1495 N N . ASN B 1 61 ? -20.257 47.051 69.923 1.00 17.11 558 ASN B N 1
ATOM 1496 C CA . ASN B 1 61 ? -20.729 45.798 70.498 1.00 19.71 558 ASN B CA 1
ATOM 1497 C C . ASN B 1 61 ? -19.627 44.978 71.186 1.00 20.76 558 ASN B C 1
ATOM 1498 O O . ASN B 1 61 ? -19.891 44.288 72.187 1.00 21.12 558 ASN B O 1
ATOM 1503 N N . CYS B 1 62 ? -18.397 45.084 70.683 1.00 21.28 559 CYS B N 1
ATOM 1504 C CA . CYS B 1 62 ? -17.257 44.481 71.365 1.00 23.03 559 CYS B CA 1
ATOM 1505 C C . CYS B 1 62 ? -17.153 45.018 72.781 1.00 23.24 559 CYS B C 1
ATOM 1506 O O . CYS B 1 62 ? -17.007 44.251 73.731 1.00 23.04 559 CYS B O 1
ATOM 1509 N N . ARG B 1 63 ? -17.240 46.336 72.899 1.00 22.70 560 ARG B N 1
ATOM 1510 C CA . ARG B 1 63 ? -17.136 46.994 74.184 1.00 24.57 560 ARG B CA 1
ATOM 1511 C C . ARG B 1 63 ? -18.324 46.634 75.086 1.00 24.24 560 ARG B C 1
ATOM 1512 O O . ARG B 1 63 ? -18.131 46.346 76.276 1.00 24.66 560 ARG B O 1
ATOM 1520 N N . LYS B 1 64 ? -19.531 46.599 74.525 1.00 23.55 561 LYS B N 1
ATOM 1521 C CA . LYS B 1 64 ? -20.686 46.092 75.282 1.00 23.59 561 LYS B CA 1
ATOM 1522 C C . LYS B 1 64 ? -20.495 44.667 75.827 1.00 23.27 561 LYS B C 1
ATOM 1523 O O . LYS B 1 64 ? -20.854 44.410 76.964 1.00 22.50 561 LYS B O 1
ATOM 1537 N N . GLU B 1 66 ? -17.537 43.181 76.402 1.00 25.90 563 GLU B N 1
ATOM 1538 C CA A GLU B 1 66 ? -16.478 43.339 77.392 0.50 26.50 563 GLU B CA 1
ATOM 1539 C CA B GLU B 1 66 ? -16.494 43.299 77.409 0.50 26.49 563 GLU B CA 1
ATOM 1540 C C . GLU B 1 66 ? -17.043 43.754 78.754 1.00 26.66 563 GLU B C 1
ATOM 1541 O O . GLU B 1 66 ? -16.671 43.191 79.795 1.00 26.85 563 GLU B O 1
ATOM 1552 N N . LEU B 1 67 ? -17.945 44.738 78.744 1.00 26.41 564 LEU B N 1
ATOM 1553 C CA . LEU B 1 67 ? -18.531 45.235 79.995 1.00 26.45 564 LEU B CA 1
ATOM 1554 C C . LEU B 1 67 ? -19.652 44.348 80.595 1.00 26.23 564 LEU B C 1
ATOM 1555 O O . LEU B 1 67 ? -19.760 44.233 81.810 1.00 26.47 564 LEU B O 1
ATOM 1560 N N . ALA B 1 68 ? -20.460 43.697 79.764 1.00 25.79 565 ALA B N 1
ATOM 1561 C CA . ALA B 1 68 ? -21.620 42.959 80.272 1.00 25.57 565 ALA B CA 1
ATOM 1562 C C . ALA B 1 68 ? -21.303 41.490 80.570 1.00 25.47 565 ALA B C 1
ATOM 1563 O O . ALA B 1 68 ? -21.930 40.869 81.422 1.00 25.99 565 ALA B O 1
ATOM 1565 N N . VAL B 1 69 ? -20.330 40.939 79.868 1.00 24.69 566 VAL B N 1
ATOM 1566 C CA . VAL B 1 69 ? -20.084 39.511 79.918 1.00 24.18 566 VAL B CA 1
ATOM 1567 C C . VAL B 1 69 ? -18.679 39.190 80.439 1.00 23.96 566 VAL B C 1
ATOM 1568 O O . VAL B 1 69 ? -18.536 38.355 81.332 1.00 23.41 566 VAL B O 1
ATOM 1572 N N . TRP B 1 70 ? -17.653 39.854 79.886 1.00 23.60 567 TRP B N 1
ATOM 1573 C CA . TRP B 1 70 ? -16.250 39.571 80.270 1.00 23.39 567 TRP B CA 1
ATOM 1574 C C . TRP B 1 70 ? -15.935 39.904 81.738 1.00 23.41 567 TRP B C 1
ATOM 1575 O O . TRP B 1 70 ? -15.034 39.304 82.345 1.00 23.96 567 TRP B O 1
ATOM 1586 N N . THR B 1 71 ? -16.693 40.839 82.303 1.00 23.12 568 THR B N 1
ATOM 1587 C CA . THR B 1 71 ? -16.542 41.234 83.692 1.00 23.15 568 THR B CA 1
ATOM 1588 C C . THR B 1 71 ? -17.162 40.212 84.651 1.00 22.91 568 THR B C 1
ATOM 1589 O O . THR B 1 71 ? -17.036 40.342 85.851 1.00 23.16 568 THR B O 1
ATOM 1593 N N . ASP B 1 72 ? -17.873 39.226 84.137 1.00 22.41 569 ASP B N 1
ATOM 1594 C CA . ASP B 1 72 ? -18.350 38.157 85.005 1.00 22.65 569 ASP B CA 1
ATOM 1595 C C . ASP B 1 72 ? -17.146 37.316 85.490 1.00 22.00 569 ASP B C 1
ATOM 1596 O O . ASP B 1 72 ? -16.286 36.950 84.687 1.0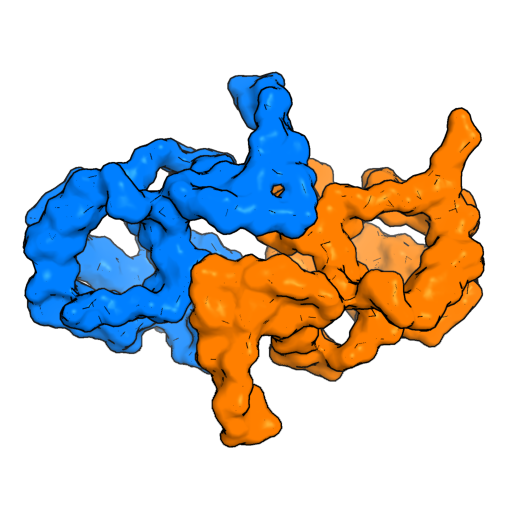0 21.71 569 ASP B O 1
ATOM 1601 N N . PRO B 1 73 ? -17.071 37.040 86.808 1.00 21.39 570 PRO B N 1
ATOM 1602 C CA . PRO B 1 73 ? -15.906 36.353 87.383 1.00 21.10 570 PRO B CA 1
ATOM 1603 C C . PRO B 1 73 ? -15.646 34.989 86.749 1.00 21.35 570 PRO B C 1
ATOM 1604 O O . PRO B 1 73 ? -14.481 34.618 86.525 1.00 20.98 570 PRO B O 1
ATOM 1608 N N . LYS B 1 74 ? -16.709 34.243 86.456 1.00 21.27 571 LYS B N 1
ATOM 1609 C CA . LYS B 1 74 ? -16.501 32.912 85.892 1.00 21.89 571 LYS B CA 1
ATOM 1610 C C . LYS B 1 74 ? -15.972 32.976 84.447 1.00 21.15 571 LYS B C 1
ATOM 1611 O O . LYS B 1 74 ? -15.067 32.212 84.065 1.00 21.33 571 LYS B O 1
ATOM 1617 N N . VAL B 1 75 ? -16.516 33.909 83.667 1.00 20.34 572 VAL B N 1
ATOM 1618 C CA . VAL B 1 75 ? -16.101 34.070 82.277 1.00 19.48 572 VAL B CA 1
ATOM 1619 C C . VAL B 1 75 ? -14.651 34.515 82.248 1.00 19.41 572 VAL B C 1
ATOM 1620 O O . VAL B 1 75 ? -13.849 33.988 81.503 1.00 19.91 572 VAL B O 1
ATOM 1624 N N . SER B 1 76 ? -14.320 35.471 83.103 1.00 19.30 573 SER B N 1
ATOM 1625 C CA A SER B 1 76 ? -12.991 36.049 83.152 0.50 18.95 573 SER B CA 1
ATOM 1626 C CA B SER B 1 76 ? -12.979 36.037 83.109 0.50 18.97 573 SER B CA 1
ATOM 1627 C C . SER B 1 76 ? -11.943 34.997 83.533 1.00 18.97 573 SER B C 1
ATOM 1628 O O . SER B 1 76 ? -10.886 34.921 82.931 1.00 18.98 573 SER B O 1
ATOM 1633 N N . SER B 1 77 ? -12.251 34.180 84.544 1.00 18.91 574 SER B N 1
ATOM 1634 C CA . SER B 1 77 ? -11.337 33.095 84.936 1.00 18.91 574 SER B CA 1
ATOM 1635 C C . SER B 1 77 ? -11.065 32.104 83.812 1.00 17.68 574 SER B C 1
ATOM 1636 O O . SER B 1 77 ? -9.930 31.692 83.612 1.00 16.96 574 SER B O 1
ATOM 1639 N N . ILE B 1 78 ? -12.117 31.692 83.122 1.00 16.87 575 ILE B N 1
ATOM 1640 C CA . ILE B 1 78 ? -11.939 30.707 82.070 1.00 17.57 575 ILE B CA 1
ATOM 1641 C C . ILE B 1 78 ? -11.018 31.260 80.975 1.00 17.50 575 ILE B C 1
ATOM 1642 O O . ILE B 1 78 ? -10.087 30.588 80.552 1.00 17.72 575 ILE B O 1
ATOM 1647 N N . ILE B 1 79 ? -11.256 32.507 80.577 1.00 17.28 576 ILE B N 1
ATOM 1648 C CA . ILE B 1 79 ? -10.515 33.105 79.487 1.00 17.13 576 ILE B CA 1
ATOM 1649 C C . ILE B 1 79 ? -9.060 33.329 79.909 1.00 17.46 576 ILE B C 1
ATOM 1650 O O . ILE B 1 79 ? -8.150 33.001 79.146 1.00 16.84 576 ILE B O 1
ATOM 1655 N N . ASN B 1 80 ? -8.864 33.859 81.125 1.00 16.31 577 ASN B N 1
ATOM 1656 C CA . ASN B 1 80 ? -7.535 34.109 81.655 1.00 16.95 577 ASN B CA 1
ATOM 1657 C C . ASN B 1 80 ? -6.757 32.859 81.936 1.00 17.16 577 ASN B C 1
ATOM 1658 O O . ASN B 1 80 ? -5.562 32.826 81.693 1.00 17.71 577 ASN B O 1
ATOM 1663 N N . ASN B 1 81 ? -7.416 31.830 82.471 1.00 16.46 578 ASN B N 1
ATOM 1664 C CA . ASN B 1 81 ? -6.675 30.664 82.934 1.00 16.52 578 ASN B CA 1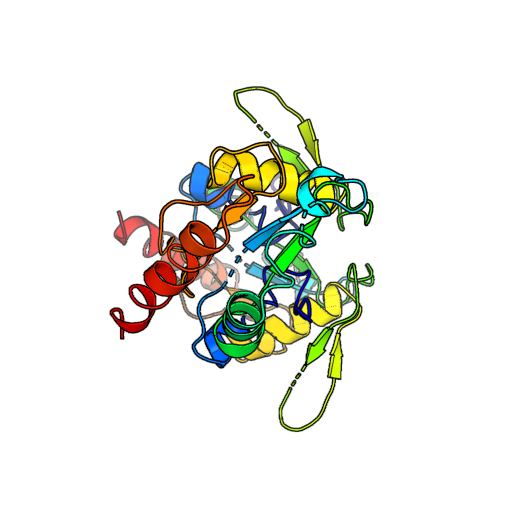
ATOM 1665 C C . ASN B 1 81 ? -6.584 29.513 81.934 1.00 16.73 578 ASN B C 1
ATOM 1666 O O . ASN B 1 81 ? -5.596 28.771 81.907 1.00 16.68 578 ASN B O 1
ATOM 1671 N N . ASP B 1 82 ? -7.629 29.345 81.130 1.00 16.68 579 ASP B N 1
ATOM 1672 C CA . ASP B 1 82 ? -7.757 28.104 80.362 1.00 17.39 579 ASP B CA 1
ATOM 1673 C C . ASP B 1 82 ? -7.517 28.308 78.869 1.00 17.11 579 ASP B C 1
ATOM 1674 O O . ASP B 1 82 ? -7.338 27.343 78.154 1.00 18.26 579 ASP B O 1
ATOM 1679 N N . TYR B 1 83 ? -7.572 29.555 78.405 1.00 16.00 580 TYR B N 1
ATOM 1680 C CA . TYR B 1 83 ? -7.455 29.858 76.998 1.00 15.90 580 TYR B CA 1
ATOM 1681 C C . TYR B 1 83 ? -6.269 30.788 76.812 1.00 15.59 580 TYR B C 1
ATOM 1682 O O . TYR B 1 83 ? -5.833 31.491 77.749 1.00 15.68 580 TYR B O 1
ATOM 1691 N N . VAL B 1 84 ? -5.763 30.801 75.597 1.00 14.30 581 VAL B N 1
ATOM 1692 C CA . VAL B 1 84 ? -4.875 31.875 75.190 1.00 15.16 581 VAL B CA 1
ATOM 1693 C C . VAL B 1 84 ? -5.690 32.802 74.291 1.00 15.17 581 VAL B C 1
ATOM 1694 O O . VAL B 1 84 ? -6.123 32.426 73.203 1.00 15.64 581 VAL B O 1
ATOM 1698 N N . LEU B 1 85 ? -5.919 34.008 74.776 1.00 15.65 582 LEU B N 1
ATOM 1699 C CA . LEU B 1 85 ? -6.695 34.992 74.056 1.00 16.91 582 LEU B CA 1
ATOM 1700 C C . LEU B 1 85 ? -5.840 35.715 73.033 1.00 17.13 582 LEU B C 1
ATOM 1701 O O . LEU B 1 85 ? -4.789 36.247 73.372 1.00 16.76 582 LEU B O 1
ATOM 1706 N N . ILE B 1 86 ? -6.300 35.751 71.779 1.00 18.00 583 ILE B N 1
ATOM 1707 C CA . ILE B 1 86 ? -5.627 36.532 70.738 1.00 17.51 583 ILE B CA 1
ATOM 1708 C C . ILE B 1 86 ? -6.634 37.540 70.207 1.00 18.06 583 ILE B C 1
ATOM 1709 O O . ILE B 1 86 ? -7.638 37.171 69.590 1.00 18.83 583 ILE B O 1
ATOM 1714 N N . THR B 1 87 ? -6.397 38.816 70.488 1.00 19.14 584 THR B N 1
ATOM 1715 C CA . THR B 1 87 ? -7.279 39.893 70.050 1.00 20.56 584 THR B CA 1
ATOM 1716 C C . THR B 1 87 ? -6.848 40.380 68.668 1.00 20.86 584 THR B C 1
ATOM 1717 O O . THR B 1 87 ? -5.719 40.869 68.490 1.00 20.76 584 THR B O 1
ATOM 1721 N N . LEU B 1 88 ? -7.729 40.200 67.686 1.00 21.02 585 LEU B N 1
ATOM 1722 C CA . LEU B 1 88 ? -7.438 40.589 66.307 1.00 21.58 585 LEU B CA 1
ATOM 1723 C C . LEU B 1 88 ? -8.242 41.850 65.940 1.00 21.78 585 LEU B C 1
ATOM 1724 O O . LEU B 1 88 ? -9.440 41.785 65.646 1.00 21.09 585 LEU B O 1
ATOM 1729 N N . TYR B 1 89 ? -7.561 42.990 66.006 1.00 22.16 586 TYR B N 1
ATOM 1730 C CA . TYR B 1 89 ? -8.159 44.285 65.707 1.00 23.17 586 TYR B CA 1
ATOM 1731 C C . TYR B 1 89 ? -8.277 44.522 64.205 1.00 22.73 586 TYR B C 1
ATOM 1732 O O . TYR B 1 89 ? -7.275 44.749 63.535 1.00 21.70 586 TYR B O 1
ATOM 1741 N N . VAL B 1 90 ? -9.501 44.481 63.690 1.00 23.04 587 VAL B N 1
ATOM 1742 C CA . VAL B 1 90 ? -9.705 44.634 62.265 1.00 24.21 587 VAL B CA 1
ATOM 1743 C C . VAL B 1 90 ? -9.524 46.077 61.794 1.00 25.90 587 VAL B C 1
ATOM 1744 O O . VAL B 1 90 ? -9.463 46.324 60.574 1.00 26.14 587 VAL B O 1
ATOM 1748 N N . ASP B 1 91 ? -9.389 47.010 62.751 1.00 26.10 588 ASP B N 1
ATOM 1749 C CA . ASP B 1 91 ? -9.169 48.435 62.435 1.00 26.96 588 ASP B CA 1
ATOM 1750 C C . ASP B 1 91 ? -7.772 48.909 62.857 1.00 27.00 588 ASP B C 1
ATOM 1751 O O . ASP B 1 91 ? -7.532 50.108 63.018 1.00 27.46 588 ASP B O 1
ATOM 1756 N N . ASN B 1 92 ? -6.858 47.971 63.032 1.00 27.01 589 ASN B N 1
ATOM 1757 C CA . ASN B 1 92 ? -5.481 48.288 63.384 1.00 27.81 589 ASN B CA 1
ATOM 1758 C C . ASN B 1 92 ? -4.774 48.952 62.190 1.00 28.44 589 ASN B C 1
ATOM 1759 O O . ASN B 1 92 ? -4.802 48.418 61.076 1.00 28.68 589 ASN B O 1
ATOM 1764 N N . LYS B 1 93 ? -4.166 50.119 62.418 1.00 28.70 590 LYS B N 1
ATOM 1765 C CA . LYS B 1 93 ? -3.573 50.922 61.325 1.00 28.95 590 LYS B CA 1
ATOM 1766 C C . LYS B 1 93 ? -2.110 50.618 61.035 1.00 28.87 590 LYS B C 1
ATOM 1767 O O . LYS B 1 93 ? -1.581 51.083 60.036 1.00 29.02 590 LYS B O 1
ATOM 1773 N N . THR B 1 94 ? -1.462 49.852 61.913 1.00 29.20 591 THR B N 1
ATOM 1774 C CA . THR B 1 94 ? -0.083 49.419 61.724 1.00 29.26 591 THR B CA 1
ATOM 1775 C C . THR B 1 94 ? 0.114 48.946 60.283 1.00 29.64 591 THR B C 1
ATOM 1776 O O . THR B 1 94 ? -0.635 48.089 59.794 1.00 29.46 591 THR B O 1
ATOM 1780 N N . PRO B 1 95 ? 1.070 49.570 59.571 1.00 29.89 592 PRO B N 1
ATOM 1781 C CA . PRO B 1 95 ? 1.417 49.168 58.211 1.00 29.97 592 PRO B CA 1
ATOM 1782 C C . PRO B 1 95 ? 1.908 47.719 58.156 1.00 30.36 592 PRO B C 1
ATOM 1783 O O . PRO B 1 95 ? 2.617 47.258 59.065 1.00 30.31 592 PRO B O 1
ATOM 1787 N N . LEU B 1 96 ? 1.511 47.007 57.107 1.00 30.56 593 LEU B N 1
ATOM 1788 C CA . LEU B 1 96 ? 2.130 45.737 56.780 1.00 31.28 593 LEU B CA 1
ATOM 1789 C C . LEU B 1 96 ? 3.540 46.068 56.316 1.00 31.72 593 LEU B C 1
ATOM 1790 O O . LEU B 1 96 ? 3.778 47.196 55.893 1.00 32.01 593 LEU B O 1
ATOM 1795 N N . THR B 1 97 ? 4.485 45.129 56.428 1.00 32.26 594 THR B N 1
ATOM 1796 C CA . THR B 1 97 ? 5.864 45.389 55.972 1.00 32.06 594 THR B CA 1
ATOM 1797 C C . THR B 1 97 ? 5.859 45.840 54.530 1.00 32.24 594 THR B C 1
ATOM 1798 O O . THR B 1 97 ? 6.571 46.759 54.155 1.00 32.77 594 THR B O 1
ATOM 1802 N N . GLU B 1 98 ? 5.048 45.188 53.718 1.00 32.56 595 GLU B N 1
ATOM 1803 C CA . GLU B 1 98 ? 4.820 45.638 52.353 1.00 32.69 595 GLU B CA 1
ATOM 1804 C C . GLU B 1 98 ? 3.343 45.386 52.062 1.00 31.91 595 GLU B C 1
ATOM 1805 O O . GLU B 1 98 ? 2.715 44.585 52.752 1.00 31.99 595 GLU B O 1
ATOM 1811 N N . PRO B 1 99 ? 2.768 46.098 51.077 1.00 31.09 596 PRO B N 1
ATOM 1812 C CA . PRO B 1 99 ? 1.355 45.857 50.806 1.00 30.47 596 PRO B CA 1
ATOM 1813 C C . PRO B 1 99 ? 1.143 44.501 50.143 1.00 30.11 596 PRO B C 1
ATOM 1814 O O . PRO B 1 99 ? 2.078 43.931 49.585 1.00 29.98 596 PRO B O 1
ATOM 1818 N N . VAL B 1 100 ? -0.076 43.980 50.235 1.00 29.61 597 VAL B N 1
ATOM 1819 C CA . VAL B 1 100 ? -0.407 42.697 49.649 1.00 29.32 597 VAL B CA 1
ATOM 1820 C C . VAL B 1 100 ? -1.647 42.863 48.783 1.00 30.05 597 VAL B C 1
ATOM 1821 O O . VAL B 1 100 ? -2.699 43.271 49.254 1.00 30.30 597 VAL B O 1
ATOM 1825 N N . LYS B 1 101 ? -1.511 42.56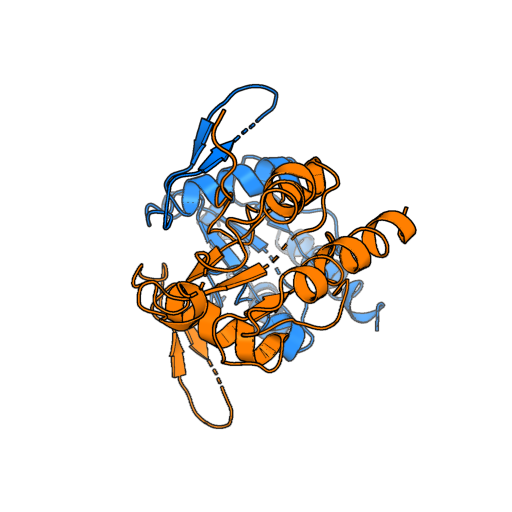4 47.507 1.00 30.79 598 LYS B N 1
ATOM 1826 C CA . LYS B 1 101 ? -2.638 42.620 46.609 1.00 32.13 598 LYS B CA 1
ATOM 1827 C C . LYS B 1 101 ? -3.342 41.282 46.630 1.00 32.90 598 LYS B C 1
ATOM 1828 O O . LYS B 1 101 ? -2.724 40.247 46.380 1.00 33.42 598 LYS B O 1
ATOM 1834 N N . ILE B 1 102 ? -4.628 41.302 46.954 1.00 33.20 599 ILE B N 1
ATOM 1835 C CA . ILE B 1 102 ? -5.422 40.082 46.932 1.00 33.63 599 ILE B CA 1
ATOM 1836 C C . ILE B 1 102 ? -6.598 40.205 45.964 1.00 34.48 599 ILE B C 1
ATOM 1837 O O . ILE B 1 102 ? -7.034 41.314 45.616 1.00 34.37 599 ILE B O 1
ATOM 1850 N N . GLU B 1 104 ? -10.456 39.289 45.852 1.00 35.98 601 GLU B N 1
ATOM 1851 C CA . GLU B 1 104 ? -11.636 38.831 46.574 1.00 35.79 601 GLU B CA 1
ATOM 185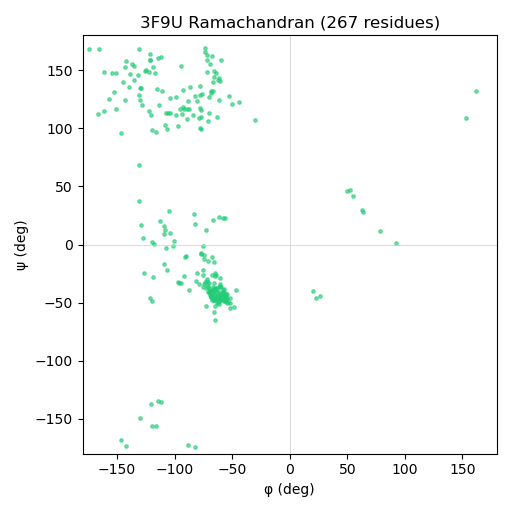2 C C . GLU B 1 104 ? -12.890 39.192 45.783 1.00 35.58 601 GLU B C 1
ATOM 1853 O O . GLU B 1 104 ? -13.039 40.330 45.332 1.00 34.96 601 GLU B O 1
ATOM 1859 N N . ASN B 1 105 ? -13.772 38.203 45.628 1.00 35.68 602 ASN B N 1
ATOM 1860 C CA . ASN B 1 105 ? -14.912 38.262 44.700 1.00 36.16 602 ASN B CA 1
ATOM 1861 C C . ASN B 1 105 ? -15.497 39.648 44.439 1.00 35.95 602 ASN B C 1
ATOM 1862 O O . ASN B 1 105 ? -16.123 40.259 45.313 1.00 35.79 602 ASN B O 1
ATOM 1867 N N . GLY B 1 106 ? -15.223 40.150 43.240 1.00 35.71 603 GLY B N 1
ATOM 1868 C CA . GLY B 1 106 ? -14.310 39.460 42.328 1.00 35.65 603 GLY B CA 1
ATOM 1869 C C . GLY B 1 106 ? -13.249 40.375 41.752 1.00 35.63 603 GLY B C 1
ATOM 1870 O O . GLY B 1 106 ? -12.888 40.244 40.585 1.00 35.62 603 GLY B O 1
ATOM 1871 N N . THR B 1 107 ? -12.755 41.310 42.562 1.00 35.72 604 THR B N 1
ATOM 1872 C CA . THR B 1 107 ? -11.776 42.301 42.096 1.00 35.86 604 THR B CA 1
ATOM 1873 C C . THR B 1 107 ? -10.563 42.419 43.026 1.00 36.07 604 THR B C 1
ATOM 1874 O O . THR B 1 107 ? -10.567 41.886 44.141 1.00 35.88 604 THR B O 1
ATOM 1878 N N . GLU B 1 108 ? -9.536 43.119 42.538 1.00 36.23 605 GLU B N 1
ATOM 1879 C CA . GLU B 1 108 ? -8.311 43.400 43.289 1.00 36.40 605 GLU B CA 1
ATOM 1880 C C . GLU B 1 108 ? -8.585 44.236 44.544 1.00 35.91 605 GLU B C 1
ATOM 1881 O O . GLU B 1 108 ? -9.426 45.140 44.534 1.00 35.82 605 GLU B O 1
ATOM 1887 N N . ARG B 1 109 ? -7.874 43.907 45.621 1.00 35.39 606 ARG B N 1
ATOM 1888 C CA . ARG B 1 109 ? -7.860 44.715 46.837 1.00 34.79 606 ARG B CA 1
ATOM 1889 C C . ARG B 1 109 ? -6.441 44.739 47.361 1.00 34.30 606 ARG B C 1
ATOM 1890 O O . ARG B 1 109 ? -5.761 43.712 47.385 1.00 34.62 606 ARG B O 1
ATOM 1892 N N . THR B 1 110 ? -5.986 45.920 47.755 1.00 33.34 607 THR B N 1
ATOM 1893 C CA . THR B 1 110 ? -4.659 46.053 48.324 1.00 32.62 607 THR B CA 1
ATOM 1894 C C . THR B 1 110 ? -4.718 46.103 49.856 1.00 32.06 607 THR B C 1
ATOM 1895 O O . THR B 1 110 ? -5.215 47.072 50.426 1.00 32.24 607 THR B O 1
ATOM 1899 N N . LEU B 1 111 ? -4.211 45.053 50.506 1.00 30.57 608 LEU B N 1
ATOM 1900 C CA . LEU B 1 111 ? -4.107 45.014 51.973 1.00 29.72 608 LEU B CA 1
ATOM 1901 C C . LEU B 1 111 ? -2.871 45.784 52.418 1.00 28.62 608 LEU B C 1
ATOM 1902 O O . LEU B 1 111 ? -1.760 45.471 51.988 1.00 29.92 608 LEU B O 1
ATOM 1907 N N . ARG B 1 112 ? -3.045 46.786 53.272 1.00 27.09 609 ARG B N 1
ATOM 1908 C CA . ARG B 1 112 ? -1.927 47.672 53.612 1.00 25.90 609 ARG B CA 1
ATOM 1909 C C . ARG B 1 112 ? -1.573 47.655 55.079 1.00 25.06 609 ARG B C 1
ATOM 1910 O O . ARG B 1 112 ? -0.431 47.923 55.460 1.00 24.45 609 ARG B O 1
ATOM 1918 N N . THR B 1 113 ? -2.571 47.369 55.906 1.00 24.29 610 THR B N 1
ATOM 1919 C CA . THR B 1 113 ? -2.390 47.398 57.346 1.00 23.64 610 THR B CA 1
ATOM 1920 C C . THR B 1 113 ? -2.722 46.039 57.944 1.00 23.34 610 THR B C 1
ATOM 1921 O O . THR B 1 113 ? -3.370 45.208 57.314 1.00 23.03 610 THR B O 1
ATOM 1925 N N . VAL B 1 114 ? -2.284 45.848 59.179 1.00 23.02 611 VAL B N 1
ATOM 1926 C CA . VAL B 1 114 ? -2.566 44.657 59.954 1.00 22.27 611 VAL B CA 1
ATOM 1927 C C . VAL B 1 114 ? -4.076 44.435 60.053 1.00 22.46 611 VAL B C 1
ATOM 1928 O O . VAL B 1 114 ? -4.540 43.301 59.895 1.00 22.03 611 VAL B O 1
ATOM 1932 N N . GLY B 1 115 ? -4.819 45.519 60.306 1.00 22.06 612 GLY B N 1
ATOM 1933 C CA . GLY B 1 115 ? -6.278 45.522 60.292 1.00 21.93 612 GLY B CA 1
ATOM 1934 C C . GLY B 1 115 ? -6.904 45.004 59.003 1.00 22.26 612 GLY B C 1
ATOM 1935 O O . GLY B 1 115 ? -7.830 44.194 59.053 1.00 21.73 612 GLY B O 1
ATOM 1936 N N . ASP B 1 116 ? -6.414 45.479 57.851 1.00 22.46 613 ASP B N 1
ATOM 1937 C CA . ASP B 1 116 ? -6.829 44.963 56.539 1.00 22.79 613 ASP B CA 1
ATOM 1938 C C . ASP B 1 116 ? -6.582 43.446 56.484 1.00 22.92 613 ASP B C 1
ATOM 1939 O O . ASP B 1 116 ? -7.388 42.680 55.929 1.00 23.33 613 ASP B O 1
ATOM 1944 N N . LYS B 1 117 ? -5.434 43.036 57.027 1.00 21.89 614 LYS B N 1
ATOM 1945 C CA . LYS B 1 117 ? -5.003 41.650 56.973 1.00 21.44 614 LYS B CA 1
ATOM 1946 C C . LYS B 1 117 ? -6.032 40.792 57.720 1.00 21.62 614 LYS B C 1
ATOM 1947 O O . LYS B 1 117 ? -6.532 39.808 57.167 1.00 21.79 614 LYS B O 1
ATOM 1953 N N . TRP B 1 118 ? -6.393 41.210 58.941 1.00 21.73 615 TRP B N 1
ATOM 1954 C CA . TRP B 1 118 ? -7.340 40.467 59.760 1.00 21.87 615 TRP B CA 1
ATOM 1955 C C . TRP B 1 118 ? -8.795 40.520 59.287 1.00 21.89 615 TRP B C 1
ATOM 1956 O O . TRP B 1 118 ? -9.518 39.521 59.450 1.00 20.76 615 TRP B O 1
ATOM 1967 N N . SER B 1 119 ? -9.223 41.648 58.708 1.00 22.18 616 SER B N 1
ATOM 1968 C CA . SER B 1 119 ? -10.571 41.710 58.096 1.00 23.52 616 SER B CA 1
ATOM 1969 C C . SER B 1 119 ? -10.681 40.659 56.983 1.00 23.17 616 SER B C 1
ATOM 1970 O O . SER B 1 119 ? -11.716 39.985 56.838 1.00 23.44 616 SER B O 1
ATOM 1973 N N . TYR B 1 120 ? -9.616 40.581 56.176 1.00 22.18 617 TYR B N 1
ATOM 1974 C CA . TYR B 1 120 ? -9.561 39.686 55.032 1.00 21.84 617 TYR B CA 1
ATOM 1975 C C . TYR B 1 120 ? -9.566 38.239 55.490 1.00 21.04 617 TYR B C 1
ATOM 1976 O O . TYR B 1 120 ? -10.348 37.434 54.987 1.00 20.36 617 TYR B O 1
ATOM 1985 N N . LEU B 1 121 ? -8.727 37.916 56.471 1.00 20.46 618 LEU B N 1
ATOM 1986 C CA . LEU B 1 121 ? -8.632 36.524 56.903 1.00 20.43 618 LEU B CA 1
ATOM 1987 C C . LEU B 1 121 ? -9.885 36.035 57.650 1.00 20.32 618 LEU B C 1
ATOM 1988 O O . LEU B 1 121 ? -10.254 34.862 57.536 1.00 18.45 618 LEU B O 1
ATOM 1993 N N . GLN B 1 122 ? -10.544 36.935 58.391 1.00 21.09 619 GLN B N 1
ATOM 1994 C CA . GLN B 1 122 ? -11.836 36.594 59.030 1.00 21.76 619 GLN B CA 1
ATOM 1995 C C . GLN B 1 122 ? -12.830 36.131 57.952 1.00 22.70 619 GLN B C 1
ATOM 1996 O O . GLN B 1 122 ? -13.496 35.111 58.136 1.00 22.80 619 GLN B O 1
ATOM 2002 N N . ARG B 1 123 ? -12.924 36.889 56.857 1.00 23.23 620 ARG B N 1
ATOM 2003 C CA . ARG B 1 123 ? -13.834 36.563 55.754 1.00 25.44 620 ARG B CA 1
ATOM 2004 C C . ARG B 1 123 ? -13.438 35.254 55.071 1.00 25.76 620 ARG B C 1
ATOM 2005 O O . ARG B 1 123 ? -14.272 34.370 54.962 1.00 25.91 620 ARG B O 1
ATOM 2013 N N . VAL B 1 124 ? -12.185 35.109 54.638 1.00 26.27 621 VAL B N 1
ATOM 2014 C CA . VAL B 1 124 ? -11.841 33.913 53.862 1.00 27.40 621 VAL B CA 1
ATOM 2015 C C . VAL B 1 124 ? -11.715 32.659 54.686 1.00 28.13 621 VAL B C 1
ATOM 2016 O O . VAL B 1 124 ? -11.927 31.592 54.156 1.00 28.54 621 VAL B O 1
ATOM 2020 N N . LYS B 1 125 ? -11.398 32.767 55.976 1.00 29.22 622 LYS B N 1
ATOM 2021 C CA . LYS B 1 125 ? -11.259 31.560 56.810 1.00 30.16 622 LYS B CA 1
ATOM 2022 C C . LYS B 1 125 ? -12.482 31.178 57.633 1.00 31.34 622 LYS B C 1
ATOM 2023 O O . LYS B 1 125 ? -12.705 29.978 57.874 1.00 32.38 622 LYS B O 1
ATOM 2029 N N . PHE B 1 126 ? -13.256 32.178 58.072 1.00 30.74 623 PHE B N 1
ATOM 2030 C CA . PHE B 1 126 ? -14.435 31.931 58.907 1.00 31.14 623 PHE B CA 1
ATOM 2031 C C . PHE B 1 126 ? -15.787 32.375 58.296 1.00 30.99 623 PHE B C 1
ATOM 2032 O O . PHE B 1 126 ? -16.821 32.219 58.932 1.00 32.15 623 PHE B O 1
ATOM 2040 N N . GLY B 1 127 ? -15.774 32.924 57.087 1.00 30.17 624 GLY B N 1
ATOM 2041 C CA . GLY B 1 127 ? -17.006 33.307 56.403 1.00 30.10 624 GLY B CA 1
ATOM 2042 C C . GLY B 1 127 ? -17.776 34.404 57.115 1.00 30.16 624 GLY B C 1
ATOM 2043 O O . GLY B 1 127 ? -19.005 34.493 56.990 1.00 31.04 624 GLY B O 1
ATOM 2044 N N . ALA B 1 128 ? -17.067 35.248 57.862 1.00 29.31 625 ALA B N 1
ATOM 2045 C CA . ALA B 1 128 ? -17.711 36.297 58.647 1.00 28.37 625 ALA B CA 1
ATOM 2046 C C . ALA B 1 128 ? -16.935 37.590 58.553 1.00 27.75 625 ALA B C 1
ATOM 2047 O O . ALA B 1 128 ? -15.708 37.591 58.438 1.00 26.22 625 ALA B O 1
ATOM 2049 N N . ASN B 1 129 ? -17.663 38.695 58.599 1.00 27.61 626 ASN B N 1
ATOM 2050 C CA . ASN B 1 129 ? -17.028 39.991 58.566 1.00 28.33 626 ASN B CA 1
ATOM 2051 C C . ASN B 1 129 ? -17.525 40.874 59.715 1.00 28.25 626 ASN B C 1
ATOM 2052 O O . ASN B 1 129 ? -17.356 42.085 59.673 1.00 29.32 626 ASN B O 1
ATOM 2057 N N . ALA B 1 130 ? -18.145 40.252 60.719 1.00 27.34 627 ALA B N 1
ATOM 2058 C CA . ALA B 1 130 ? -18.714 40.943 61.848 1.00 26.67 627 ALA B CA 1
ATOM 2059 C C . ALA B 1 130 ? -17.761 41.029 63.052 1.00 25.62 627 ALA B C 1
ATOM 2060 O O . ALA B 1 130 ? -16.846 40.211 63.195 1.00 25.63 627 ALA B O 1
ATOM 2062 N N . GLN B 1 131 ? -17.947 42.052 63.883 1.00 23.37 628 GLN B N 1
ATOM 2063 C CA . GLN B 1 131 ? -17.290 42.115 65.190 1.00 22.78 628 GLN B CA 1
ATOM 2064 C C . GLN B 1 131 ? -18.357 42.560 66.176 1.00 22.20 628 GLN B C 1
ATOM 2065 O O . GLN B 1 131 ? -19.197 43.382 65.830 1.00 21.46 628 GLN B O 1
ATOM 2071 N N . PRO B 1 132 ? -18.362 42.003 67.402 1.00 21.94 629 PRO B N 1
ATOM 2072 C CA . PRO B 1 132 ? -17.486 40.972 67.958 1.00 21.99 629 PRO B CA 1
ATOM 2073 C C . PRO B 1 132 ? -17.679 39.640 67.231 1.00 22.54 629 PRO B C 1
ATOM 2074 O O . PRO B 1 132 ? -18.775 39.357 66.765 1.00 22.68 629 PRO B O 1
ATOM 2078 N N . PHE B 1 133 ? -16.621 38.837 67.150 1.00 22.48 630 PHE B N 1
ATOM 2079 C CA . PHE B 1 133 ? -16.712 37.484 66.592 1.00 22.47 630 PHE B CA 1
ATOM 2080 C C . PHE B 1 133 ? -15.639 36.652 67.295 1.00 21.47 630 PHE B C 1
ATOM 2081 O O . PHE B 1 133 ? -14.437 36.953 67.182 1.00 21.05 630 PHE B O 1
ATOM 2089 N N . TYR B 1 134 ? -16.084 35.643 68.042 1.00 20.69 631 TYR B N 1
ATOM 2090 C CA . TYR B 1 134 ? -15.191 34.784 68.838 1.00 21.33 631 TYR B CA 1
ATOM 2091 C C . TYR B 1 134 ? -15.145 33.407 68.254 1.00 21.61 631 TYR B C 1
ATOM 2092 O O . TYR B 1 134 ? -16.189 32.830 67.974 1.00 21.79 631 TYR B O 1
ATOM 2101 N N . VAL B 1 135 ? -13.932 32.879 68.089 1.00 22.17 632 VAL B N 1
ATOM 2102 C CA . VAL B 1 135 ? -13.714 31.524 67.545 1.00 21.65 632 VAL B CA 1
ATOM 2103 C C . VAL B 1 135 ? -12.753 30.790 68.479 1.00 20.89 632 VAL B C 1
ATOM 2104 O O . VAL B 1 135 ? -11.699 31.326 68.805 1.00 20.72 632 VAL B O 1
ATOM 2108 N N . LEU B 1 136 ? -13.135 29.592 68.899 1.00 19.23 633 LEU B N 1
ATOM 2109 C CA . LEU B 1 136 ? -12.309 28.754 69.767 1.00 19.11 633 LEU B CA 1
ATOM 2110 C C . LEU B 1 136 ? -11.614 27.752 68.882 1.00 19.49 633 LEU B C 1
ATOM 2111 O O . LEU B 1 136 ? -12.268 27.075 68.092 1.00 19.55 633 LEU B O 1
ATOM 2116 N N . ILE B 1 137 ? -10.291 27.663 68.982 1.00 19.57 634 ILE B N 1
ATOM 2117 C CA . ILE B 1 137 ? -9.563 26.740 68.108 1.00 19.54 634 ILE B CA 1
ATOM 2118 C C . ILE B 1 137 ? -8.491 25.972 68.875 1.00 19.76 634 ILE B C 1
ATOM 2119 O O . ILE B 1 137 ? -7.976 26.427 69.927 1.00 18.09 634 ILE B O 1
ATOM 2124 N N . ASP B 1 138 ? -8.145 24.804 68.340 1.00 19.39 635 ASP B N 1
ATOM 2125 C CA . ASP B 1 138 ? -7.084 24.020 68.938 1.00 19.67 635 ASP B CA 1
ATOM 2126 C C . ASP B 1 138 ? -5.738 24.449 68.333 1.00 20.24 635 ASP B C 1
ATOM 2127 O O . ASP B 1 138 ? -5.648 25.428 67.580 1.00 18.95 635 ASP B O 1
ATOM 2132 N N . ASN B 1 139 ? -4.680 23.729 68.660 1.00 21.16 636 ASN B N 1
ATOM 2133 C CA . ASN B 1 139 ? -3.356 24.147 68.207 1.00 22.63 636 ASN B CA 1
ATOM 2134 C C . ASN B 1 139 ? -3.047 23.889 66.728 1.00 24.07 636 ASN B C 1
ATOM 2135 O O . ASN B 1 139 ? -1.952 24.233 66.276 1.00 25.75 636 ASN B O 1
ATOM 2140 N N . GLU B 1 140 ? -3.988 23.287 65.993 1.00 23.74 637 GLU B N 1
ATOM 2141 C CA A GLU B 1 140 ? -3.823 23.114 64.557 0.50 23.94 637 GLU B CA 1
ATOM 2142 C CA B GLU B 1 140 ? -3.847 23.084 64.551 0.50 24.19 637 GLU B CA 1
ATOM 2143 C C . GLU B 1 140 ? -4.822 23.988 63.799 1.00 23.48 637 GLU B C 1
ATOM 2144 O O . GLU B 1 140 ? -4.968 23.875 62.596 1.00 24.03 637 GLU B O 1
ATOM 2155 N N . GLY B 1 141 ? -5.492 24.880 64.523 1.00 23.02 638 GLY B N 1
ATOM 2156 C CA . GLY B 1 141 ? -6.527 25.738 63.969 1.00 22.59 638 GLY B CA 1
ATOM 2157 C C . GLY B 1 141 ? -7.916 25.109 63.749 1.00 22.96 638 GLY B C 1
ATOM 2158 O O . GLY B 1 141 ? -8.775 25.720 63.098 1.00 23.07 638 GLY B O 1
ATOM 2159 N N . ASN B 1 142 ? -8.162 23.906 64.279 1.00 22.08 639 ASN B N 1
ATOM 2160 C CA . ASN B 1 142 ? -9.487 23.279 64.139 1.00 21.57 639 ASN B CA 1
ATOM 2161 C C . ASN B 1 142 ? -10.456 23.951 65.110 1.00 21.88 639 ASN B C 1
ATOM 2162 O O . ASN B 1 142 ? -10.143 24.072 66.293 1.00 20.48 639 ASN B O 1
ATOM 2167 N N . PRO B 1 143 ? -11.635 24.377 64.616 1.00 22.08 640 PRO B N 1
ATOM 2168 C CA . PRO B 1 143 ? -12.626 24.983 65.519 1.00 21.75 640 PRO B CA 1
ATOM 2169 C C . PRO B 1 143 ? -13.083 23.991 66.622 1.00 21.55 640 PRO B C 1
ATOM 2170 O O . PRO B 1 143 ? -13.192 22.768 66.377 1.00 19.90 640 PRO B O 1
ATOM 2174 N N . LEU B 1 144 ? -13.304 24.517 67.826 1.00 20.77 641 LEU B N 1
ATOM 2175 C CA . LEU B 1 144 ? -13.659 23.693 68.989 1.00 21.05 641 LEU B CA 1
ATOM 2176 C C . LEU B 1 144 ? -15.117 23.857 69.383 1.00 21.38 641 LEU B C 1
ATOM 2177 O O . LEU B 1 144 ? -15.595 23.208 70.328 1.00 22.38 641 LEU B O 1
ATOM 2182 N N . ASN B 1 145 ? -15.807 24.751 68.677 1.00 22.09 642 ASN B N 1
ATOM 2183 C CA . ASN B 1 145 ? -17.235 25.039 68.864 1.00 23.16 642 ASN B CA 1
ATOM 2184 C C . ASN B 1 145 ? -17.667 25.841 67.635 1.00 23.89 642 ASN B C 1
ATOM 2185 O O . ASN B 1 145 ? -16.814 26.306 66.889 1.00 22.53 642 ASN B O 1
ATOM 2190 N N . LYS B 1 146 ? -18.970 26.028 67.423 1.00 25.10 643 LYS B N 1
ATOM 2191 C CA . LYS B 1 146 ? -19.382 27.080 66.487 1.00 26.62 643 LYS B CA 1
ATOM 2192 C C . LYS B 1 146 ? -18.977 28.466 67.035 1.00 26.24 643 LYS B C 1
ATOM 2193 O O . LYS B 1 146 ? -18.739 28.635 68.240 1.00 25.89 643 LYS B O 1
ATOM 2199 N N A SER B 1 147 ? -18.899 29.445 66.141 0.50 26.08 644 SER B N 1
ATOM 2200 N N B SER B 1 147 ? -18.897 29.454 66.159 0.50 26.40 644 SER B N 1
ATOM 2201 C CA A SER B 1 147 ? -18.533 30.817 66.505 0.50 26.16 644 SER B CA 1
ATOM 2202 C CA B SER B 1 147 ? -18.485 30.784 66.599 0.50 26.83 644 SER B CA 1
ATOM 2203 C C A SER B 1 147 ? -19.595 31.476 67.402 0.50 26.07 644 SER B C 1
ATOM 2204 C C B SER B 1 147 ? -19.594 31.517 67.352 0.50 26.44 644 SER B C 1
ATOM 2205 O O A SER B 1 147 ? -20.746 31.025 67.446 0.50 25.29 644 SER B O 1
ATOM 2206 O O B SER B 1 147 ? -20.770 31.153 67.254 0.50 25.75 644 SER B O 1
ATOM 2211 N N . TYR B 1 148 ? -19.193 32.518 68.131 1.00 25.93 645 TYR B N 1
ATOM 2212 C CA . TYR B 1 148 ? -20.120 33.284 68.964 1.00 25.96 645 TYR B CA 1
ATOM 2213 C C . TYR B 1 148 ? -20.011 34.746 68.515 1.00 25.92 645 TYR B C 1
ATOM 2214 O O . TYR B 1 148 ? -18.911 35.272 68.319 1.00 25.61 645 TYR B O 1
ATOM 2223 N N . ALA B 1 149 ? -21.136 35.421 68.386 1.00 25.61 646 ALA B N 1
ATOM 2224 C CA . ALA B 1 149 ? -21.076 36.815 67.968 1.00 26.50 646 ALA B CA 1
ATOM 2225 C C . ALA B 1 149 ? -21.576 37.737 69.098 1.00 26.86 646 ALA B C 1
ATOM 2226 O O . ALA B 1 149 ? -21.161 37.582 70.259 1.00 28.87 646 ALA B O 1
ATOM 2228 N N . TYR B 1 150 ? -22.420 38.705 68.800 1.00 26.23 647 TYR B N 1
ATOM 2229 C CA . TYR B 1 150 ? -22.892 39.596 69.847 1.00 25.92 647 TYR B CA 1
ATOM 2230 C C . TYR B 1 150 ? -24.141 39.033 70.537 1.00 26.20 647 TYR B C 1
ATOM 2231 O O . TYR B 1 150 ? -25.207 38.897 69.923 1.00 26.04 647 TYR B O 1
ATOM 2240 N N . ASP B 1 151 ? -24.007 38.742 71.829 1.00 26.37 648 ASP B N 1
ATOM 2241 C CA . ASP B 1 151 ? -25.094 38.184 72.630 1.00 26.34 648 ASP B CA 1
ATOM 2242 C C . ASP B 1 151 ? -24.681 38.307 74.100 1.00 26.60 648 ASP B C 1
ATOM 2243 O O . ASP B 1 151 ? -23.747 37.633 74.552 1.00 26.52 648 ASP B O 1
ATOM 2248 N N . GLU B 1 152 ? -25.385 39.150 74.846 1.00 26.47 649 GLU B N 1
ATOM 2249 C CA . GLU B 1 152 ? -24.993 39.477 76.221 1.00 27.13 649 GLU B CA 1
ATOM 2250 C C . GLU B 1 152 ? -25.445 38.447 77.271 1.00 27.34 649 GLU B C 1
ATOM 2251 O O . GLU B 1 152 ? -25.422 38.709 78.473 1.00 28.41 649 GLU B O 1
ATOM 2257 N N . ASP B 1 153 ? -25.790 37.253 76.825 1.00 26.87 650 ASP B N 1
ATOM 2258 C CA . ASP B 1 153 ? -26.181 36.182 77.716 1.00 27.12 650 ASP B CA 1
ATOM 2259 C C . ASP B 1 153 ? -24.964 35.506 78.408 1.00 26.53 650 ASP B C 1
ATOM 2260 O O . ASP B 1 153 ? -24.281 34.658 77.804 1.00 27.07 650 ASP B O 1
ATOM 2265 N N . ILE B 1 154 ? -24.695 35.863 79.664 1.00 25.62 651 ILE B N 1
ATOM 2266 C CA . ILE B 1 154 ? -23.536 35.317 80.404 1.00 25.22 651 ILE B CA 1
ATOM 2267 C C . ILE B 1 154 ? -23.494 33.760 80.485 1.00 25.13 651 ILE B C 1
ATOM 2268 O O . ILE B 1 154 ? -22.433 33.119 80.274 1.00 24.13 651 ILE B O 1
ATOM 2273 N N . SER B 1 155 ? -24.621 33.134 80.795 1.00 24.07 652 SER B N 1
ATOM 2274 C CA . SER B 1 155 ? -24.548 31.687 80.910 1.00 24.49 652 SER B CA 1
ATOM 2275 C C . SER B 1 155 ? -24.384 31.015 79.540 1.00 24.32 652 SER B C 1
ATOM 2276 O O . SER B 1 155 ? -23.720 29.986 79.428 1.00 23.70 652 SER B O 1
ATOM 2279 N N . LYS B 1 156 ? -24.913 31.633 78.482 1.00 24.33 653 LYS B N 1
ATOM 2280 C CA . LYS B 1 156 ? -24.740 31.077 77.148 1.00 24.41 653 LYS B CA 1
ATOM 2281 C C . LYS B 1 156 ? -23.259 31.165 76.737 1.00 23.70 653 LYS B C 1
ATOM 2282 O O . LYS B 1 156 ? -22.721 30.232 76.124 1.00 23.47 653 LYS B O 1
ATOM 2288 N N . TYR B 1 157 ? -22.613 32.282 77.073 1.00 22.13 654 TYR B N 1
ATOM 2289 C CA . TYR B 1 157 ? -21.192 32.473 76.800 1.00 22.41 654 TYR B CA 1
ATOM 2290 C C . TYR B 1 157 ? -20.320 31.469 77.576 1.00 22.25 654 TYR B C 1
ATOM 2291 O O . TYR B 1 157 ? -19.337 30.937 77.033 1.00 21.96 654 TYR B O 1
ATOM 2300 N N . ILE B 1 158 ? -20.695 31.194 78.825 1.00 21.45 655 ILE B N 1
ATOM 2301 C CA . ILE B 1 158 ? -19.951 30.237 79.654 1.00 21.52 655 ILE B CA 1
ATOM 2302 C C . ILE B 1 158 ? -20.008 28.829 79.055 1.00 21.59 655 ILE B C 1
ATOM 2303 O O . ILE B 1 158 ? -18.987 28.107 78.999 1.00 21.09 655 ILE B O 1
ATOM 2308 N N . ASN B 1 159 ? -21.220 28.431 78.671 1.00 21.50 656 ASN B N 1
ATOM 2309 C CA A ASN B 1 159 ? -21.430 27.199 77.939 0.50 21.59 656 ASN B CA 1
ATOM 2310 C CA B ASN B 1 159 ? -21.405 27.178 77.951 0.50 22.05 656 ASN B CA 1
ATOM 2311 C C . ASN B 1 159 ? -20.556 27.126 76.677 1.00 21.56 656 ASN B C 1
ATOM 2312 O O . ASN B 1 159 ? -20.011 26.078 76.351 1.00 21.56 656 ASN B O 1
ATOM 2321 N N . PHE B 1 160 ? -20.460 28.249 75.962 1.00 20.92 657 PHE B N 1
ATOM 2322 C CA . PHE B 1 160 ? -19.655 28.333 74.734 1.00 20.55 657 PHE B CA 1
ATOM 2323 C C . PHE B 1 160 ? -18.164 28.048 75.044 1.00 20.66 657 PHE B C 1
ATOM 2324 O O . PHE B 1 160 ? -17.555 27.210 74.372 1.00 19.63 657 PHE B O 1
ATOM 2332 N N . LEU B 1 161 ? -17.621 28.708 76.091 1.00 20.05 658 LEU B N 1
ATOM 2333 C CA . LEU B 1 161 ? -16.237 28.487 76.547 1.00 19.93 658 LEU B CA 1
ATOM 2334 C C . LEU B 1 161 ? -15.977 27.074 77.091 1.00 19.82 658 LEU B C 1
ATOM 2335 O O . LEU B 1 161 ? -14.938 26.479 76.803 1.00 18.27 658 LEU B O 1
ATOM 2340 N N . GLN B 1 162 ? -16.902 26.550 77.895 1.00 20.09 659 GLN B N 1
ATOM 2341 C CA . GLN B 1 162 ? -16.665 25.268 78.562 1.00 20.70 659 GLN B CA 1
ATOM 2342 C C . GLN B 1 162 ? -16.761 24.132 77.554 1.00 20.73 659 GLN B C 1
ATOM 2343 O O . GLN B 1 162 ? -16.007 23.182 77.627 1.00 20.49 659 GLN B O 1
ATOM 2349 N N . THR B 1 163 ? -17.694 24.251 76.618 1.00 20.27 660 THR B N 1
ATOM 2350 C CA . THR B 1 163 ? -17.822 23.305 75.531 1.00 21.38 660 THR B CA 1
ATOM 2351 C C . THR B 1 163 ? -16.538 23.240 74.684 1.00 20.91 660 THR B C 1
ATOM 2352 O O . THR B 1 163 ? -16.048 22.146 74.396 1.00 21.37 660 THR B O 1
ATOM 2356 N N . GLY B 1 164 ? -16.003 24.393 74.293 1.00 20.36 661 GLY B N 1
ATOM 2357 C CA . GLY B 1 164 ? -14.733 24.415 73.557 1.00 20.74 661 GLY B CA 1
ATOM 2358 C C . GLY B 1 164 ? -13.594 23.743 74.320 1.00 21.43 661 GLY B C 1
ATOM 2359 O O . GLY B 1 164 ? -12.750 23.042 73.744 1.00 20.24 661 GLY B O 1
ATOM 2360 N N . LEU B 1 165 ? -13.593 23.961 75.629 1.00 21.45 662 LEU B N 1
ATOM 2361 C CA . LEU B 1 165 ? -12.550 23.466 76.489 1.00 22.86 662 LEU B CA 1
ATOM 2362 C C . LEU B 1 165 ? -12.606 21.947 76.533 1.00 22.78 662 LEU B C 1
ATOM 2363 O O . LEU B 1 165 ? -11.578 21.276 76.348 1.00 22.95 662 LEU B O 1
ATOM 2368 N N . GLU B 1 166 ? -13.814 21.423 76.748 1.00 22.03 663 GLU B N 1
ATOM 2369 C CA A GLU B 1 166 ? -13.999 19.971 76.750 0.50 22.21 663 GLU B CA 1
ATOM 2370 C CA B GLU B 1 166 ? -14.104 19.984 76.721 0.50 22.63 663 GLU B CA 1
ATOM 2371 C C . GLU B 1 166 ? -13.701 19.345 75.377 1.00 21.71 663 GLU B C 1
ATOM 2372 O O . GLU B 1 166 ? -13.046 18.301 75.317 1.00 21.99 663 GLU B O 1
ATOM 2383 N N . ASN B 1 167 ? -14.117 19.965 74.280 1.00 20.70 664 ASN B N 1
ATOM 2384 C CA . ASN B 1 167 ? -13.694 19.441 72.959 1.00 20.02 664 ASN B CA 1
ATOM 2385 C C . ASN B 1 167 ? -12.161 19.415 72.770 1.00 19.65 664 ASN B C 1
ATOM 2386 O O . ASN B 1 167 ? -11.599 18.478 72.184 1.00 19.50 664 ASN B O 1
ATOM 2391 N N . TYR B 1 168 ? -11.485 20.426 73.316 1.00 19.01 665 TYR B N 1
ATOM 2392 C CA . TYR B 1 168 ? -10.038 20.447 73.312 1.00 18.89 665 TYR B CA 1
ATOM 2393 C C . TYR B 1 168 ? -9.442 19.292 74.103 1.00 19.04 665 TYR B C 1
ATOM 2394 O O . TYR B 1 168 ? -8.581 18.581 73.603 1.00 19.19 665 TYR B O 1
ATOM 2403 N N . ARG B 1 169 ? -9.909 19.112 75.334 1.00 19.68 666 ARG B N 1
ATOM 2404 C CA . ARG B 1 169 ? -9.429 18.044 76.204 1.00 21.02 666 ARG B CA 1
ATOM 2405 C C . ARG B 1 169 ? -9.670 16.636 75.616 1.00 21.32 666 ARG B C 1
ATOM 2406 O O . ARG B 1 169 ? -8.842 15.739 75.771 1.00 21.28 666 ARG B O 1
ATOM 2414 N N . LYS B 1 170 ? -10.784 16.460 74.923 1.00 21.80 667 LYS B N 1
ATOM 2415 C CA . LYS B 1 170 ? -11.108 15.185 74.279 1.00 22.89 667 LYS B CA 1
ATOM 2416 C C . LYS B 1 170 ? -10.164 14.828 73.114 1.00 23.98 667 LYS B C 1
ATOM 2417 O O . LYS B 1 170 ? -10.208 13.709 72.618 1.00 23.50 667 LYS B O 1
ATOM 2423 N N . GLU B 1 171 ? -9.327 15.778 72.683 1.00 25.38 668 GLU B N 1
ATOM 2424 C CA . GLU B 1 171 ? -8.296 15.503 71.678 1.00 28.04 668 GLU B CA 1
ATOM 2425 C C . GLU B 1 171 ? -7.114 14.739 72.256 1.00 30.18 668 GLU B C 1
ATOM 2426 O O . GLU B 1 171 ? -6.400 14.081 71.516 1.00 30.46 668 GLU B O 1
ATOM 2432 N N . LYS B 1 172 ? -6.933 14.822 73.574 1.00 32.41 669 LYS B N 1
ATOM 2433 C CA . LYS B 1 172 ? -5.804 14.199 74.269 1.00 34.73 669 LYS B CA 1
ATOM 2434 C C . LYS B 1 172 ? -6.209 12.936 75.027 1.00 35.61 669 LYS B C 1
ATOM 2435 O O . LYS B 1 172 ? -7.335 12.422 74.859 1.00 36.72 669 LYS B O 1
#

Secondary structure (DSSP, 8-state):
-----BS-TTT--HHHHTT----EEE-TT-HHHH--TTTTTSHHHHHHHHHH---BEEETT--PEEEEEEE--TT---EEEEHHHHHHHHHHHHHS---SSEE--B-TTS-BSS--B-S---HHHHHHHHHHHHHHHHHT-/--------BS-TTT--HHHHTT----EEE-TT-HHHH--TTTTTSHHHHHHHHHH---BEEETT---EEEEEEE--TTS--EEEEHHHHHHHHHHHHHS---SSEE--B-TTS-BSS--B-S---HHHHHHHHHHHHHHHHTT-

InterPro domains:
  IPR003834 Cytochrome C biogenesis protein, transmembrane domain [PF02683] (219-430)
  IPR012336 Thioredoxin-like fold [PF13098] (536-657)
  IPR028250 Thiol:disulfide interchange protein DsbD, N-terminal domain [PF11412] (27-141)
  IPR036249 Thioredoxin-like superfamily [SSF52833] (493-667)
  IPR036929 Thiol:disulfide interchange protein DsbD, N-terminal domain superfamily [G3DSA:2.60.40.1250] (17-161)

CATH classification: 3.40.30.10

Radius of gyration: 20.4 Å; Cα contacts (8 Å, |Δi|>4): 524; chains: 2; bounding box: 52×39×58 Å

B-factor: mean 26.88, std 9.96, range [12.61, 75.39]

Solvent-accessible surface area: 14515 Å² total

Foldseek 3Di:
DQDQAEQDPVVLCVCVVVVAKEEWEAAPPGPLQVCCVLACPDPLNSCLNRPHYRYHYHHLPAAAFDPDWDWDDPHDIDIHTHSNSVVQVCCCVPVVDRDPRKAFIAGPVRHTQANIDHRDSDNVVSSVRSVSSSVSSVVVD/DAQAADQQEQDDVVLCVCVVVVAKEEWEAAPPDPLQVCSVLARNPRLNSCLCRPHYRYHYHHLHAAAFDPQWDWDDVPDIDIHTHSSSVVQVCCCVPVVDNDPRKDFIAGPVRHTQARIDHRDSDRVVSSCRSVSSSVSSVVVD

Organism: Bacteroides fragilis (strain ATCC 25285 / DSM 2151 / CCUG 4856 / JCM 11019 / LMG 10263 / NCTC 9343 / Onslow / VPI 2553 / EN-2) (NCBI:txid272559)

Nearest PDB structures (foldseek):
  3f9u-assembly1_A  TM=1.007E+00  e=4.696E-28  Bacteroides fragilis NCTC 9343
  3fk8-assembly1_A  TM=6.033E-01  e=5.145E-04  Xylella fastidiosa Temecula1
  2dmm-assembly1_A  TM=3.429E-01  e=1.277E-02  Homo sapiens
  6i7s-assembly2_B  TM=4.590E-01  e=8.151E-01  Homo sapiens
  9g6k-assembly1_UE  TM=3.022E-01  e=1.267E+00  Toxoplasma gondii